Protein AF-A0A7J4IPW4-F1 (afdb_monomer_lite)

Structure (mmCIF, N/CA/C/O backbone):
data_AF-A0A7J4IPW4-F1
#
_entry.id   AF-A0A7J4IPW4-F1
#
loop_
_atom_site.group_PDB
_atom_site.id
_atom_site.type_symbol
_atom_site.label_atom_id
_atom_site.label_alt_id
_atom_site.label_comp_id
_atom_site.label_asym_id
_atom_site.label_entity_id
_atom_site.label_seq_id
_atom_site.pdbx_PDB_ins_code
_atom_site.Cartn_x
_atom_site.Cartn_y
_atom_site.Cartn_z
_atom_site.occupancy
_atom_site.B_iso_or_equiv
_atom_site.auth_seq_id
_atom_site.auth_comp_id
_atom_site.auth_asym_id
_atom_site.auth_atom_id
_atom_site.pdbx_PDB_model_num
ATOM 1 N N . SER A 1 1 ? 11.429 10.894 24.081 1.00 34.03 1 SER A N 1
ATOM 2 C CA . SER A 1 1 ? 11.396 12.081 24.959 1.00 34.03 1 SER A CA 1
ATOM 3 C C . SER A 1 1 ? 10.123 12.852 24.657 1.00 34.03 1 SER A C 1
ATOM 5 O O . SER A 1 1 ? 10.024 13.472 23.609 1.00 34.03 1 SER A O 1
ATOM 7 N N . GLY A 1 2 ? 9.096 12.711 25.500 1.00 36.44 2 GLY A N 1
ATOM 8 C CA . GLY A 1 2 ? 7.823 13.414 25.319 1.00 36.44 2 GLY A CA 1
ATOM 9 C C . GLY A 1 2 ? 7.944 14.856 25.799 1.00 36.44 2 GLY A C 1
ATOM 10 O O . GLY A 1 2 ? 8.447 15.092 26.894 1.00 36.44 2 GLY A O 1
ATOM 11 N N . VAL A 1 3 ? 7.512 15.811 24.978 1.00 39.44 3 VAL A N 1
ATOM 12 C CA . VAL A 1 3 ? 7.390 17.212 25.389 1.00 39.44 3 VAL A CA 1
ATOM 13 C C . VAL A 1 3 ? 6.285 17.286 26.443 1.00 39.44 3 VAL A C 1
ATOM 15 O O . VAL A 1 3 ? 5.141 16.918 26.175 1.00 39.44 3 VAL A O 1
ATOM 18 N N . ALA A 1 4 ? 6.630 17.721 27.654 1.00 44.47 4 ALA A N 1
ATOM 19 C CA . ALA A 1 4 ? 5.653 18.046 28.683 1.00 44.47 4 ALA A CA 1
ATOM 20 C C . ALA A 1 4 ? 4.942 19.341 28.269 1.00 44.47 4 ALA A C 1
ATOM 22 O O . ALA A 1 4 ? 5.467 20.435 28.453 1.00 44.47 4 ALA A O 1
ATOM 23 N N . ALA A 1 5 ? 3.778 19.208 27.635 1.00 48.31 5 ALA A N 1
ATOM 24 C CA . ALA A 1 5 ? 2.903 20.337 27.352 1.00 48.31 5 ALA A CA 1
ATOM 25 C C . ALA A 1 5 ? 2.065 20.624 28.605 1.00 48.31 5 ALA A C 1
ATOM 27 O O . ALA A 1 5 ? 1.013 20.023 28.810 1.00 48.31 5 ALA A O 1
ATOM 28 N N . ASP A 1 6 ? 2.576 21.502 29.465 1.00 48.97 6 ASP A N 1
ATOM 29 C CA . ASP A 1 6 ? 1.899 21.969 30.676 1.00 48.97 6 ASP A CA 1
ATOM 30 C C . ASP A 1 6 ? 1.052 23.207 30.336 1.00 48.97 6 ASP A C 1
ATOM 32 O O . ASP A 1 6 ? 1.440 24.354 30.545 1.00 48.97 6 ASP A O 1
ATOM 36 N N . HIS A 1 7 ? -0.090 22.972 29.691 1.00 54.06 7 HIS A N 1
ATOM 37 C CA . HIS A 1 7 ? -1.106 23.992 29.442 1.00 54.06 7 HIS A CA 1
ATOM 38 C C . HIS A 1 7 ? -2.476 23.406 29.797 1.00 54.06 7 HIS A C 1
ATOM 40 O O . HIS A 1 7 ? -2.857 22.340 29.315 1.00 54.06 7 HIS A O 1
ATOM 46 N N . THR A 1 8 ? -3.248 24.138 30.599 1.00 56.38 8 THR A N 1
ATOM 47 C CA . THR A 1 8 ? -4.551 23.771 31.194 1.00 56.38 8 THR A CA 1
ATOM 48 C C . THR A 1 8 ? -5.691 23.484 30.202 1.00 56.38 8 THR A C 1
ATOM 50 O O . THR A 1 8 ? -6.826 23.281 30.620 1.00 56.38 8 THR A O 1
ATOM 53 N N . GLN A 1 9 ? -5.412 23.450 28.896 1.00 65.88 9 GLN A N 1
ATOM 54 C CA . GLN A 1 9 ? -6.376 23.160 27.829 1.00 65.88 9 GLN A CA 1
ATOM 55 C C . GLN A 1 9 ? -5.927 22.031 26.881 1.00 65.88 9 GLN A C 1
ATOM 57 O O . GLN A 1 9 ? -6.532 21.841 25.829 1.00 65.88 9 GLN A O 1
ATOM 62 N N . PHE A 1 10 ? -4.884 21.267 27.228 1.00 70.19 10 PHE A N 1
ATOM 63 C CA . PHE A 1 10 ? -4.476 20.099 26.444 1.00 70.19 10 PHE A CA 1
ATOM 64 C C . PHE A 1 10 ? -5.067 18.813 27.017 1.00 70.19 10 PHE A C 1
ATOM 66 O O . PHE A 1 10 ? -4.807 18.443 28.160 1.00 70.19 10 PHE A O 1
ATOM 73 N N . TYR A 1 11 ? -5.810 18.093 26.180 1.00 77.12 11 TYR A N 1
ATOM 74 C CA . TYR A 1 11 ? -6.270 16.741 26.469 1.00 77.12 11 TYR A CA 1
ATOM 75 C C . TYR A 1 11 ? -5.492 15.751 25.614 1.00 77.12 11 TYR A C 1
ATOM 77 O O . TYR A 1 11 ? -5.381 15.918 24.398 1.00 77.12 11 TYR A O 1
ATOM 85 N N . ARG A 1 12 ? -4.965 14.695 26.237 1.00 83.06 12 ARG A N 1
ATOM 86 C CA . ARG A 1 12 ? -4.370 13.592 25.484 1.00 83.06 12 ARG A CA 1
ATOM 87 C C . ARG A 1 12 ? -5.472 12.675 24.973 1.00 83.06 12 ARG A C 1
ATOM 89 O O . ARG A 1 12 ? -6.348 12.277 25.741 1.00 83.06 12 ARG A O 1
ATOM 96 N N . ALA A 1 13 ? -5.397 12.295 23.700 1.00 83.06 13 ALA A N 1
ATOM 97 C CA . ALA A 1 13 ? -6.389 11.409 23.096 1.00 83.06 13 ALA A CA 1
ATOM 98 C C . ALA A 1 13 ? -6.462 10.056 23.821 1.00 83.06 13 ALA A C 1
ATOM 100 O O . ALA A 1 13 ? -7.553 9.571 24.091 1.00 83.06 13 ALA A O 1
ATOM 101 N N . GLU A 1 14 ? -5.317 9.515 24.244 1.00 83.81 14 GLU A N 1
ATOM 102 C CA . GLU A 1 14 ? -5.211 8.276 25.030 1.00 83.81 14 GLU A CA 1
ATOM 103 C C . GLU A 1 14 ? -5.951 8.322 26.375 1.00 83.81 14 GLU A C 1
ATOM 105 O O . GLU A 1 14 ? -6.395 7.289 26.866 1.00 83.81 14 GLU A O 1
ATOM 110 N N . SER A 1 15 ? -6.114 9.511 26.963 1.00 84.69 15 SER A N 1
ATOM 111 C CA . SER A 1 15 ? -6.839 9.689 28.224 1.00 84.69 15 SER A CA 1
ATOM 112 C C . SER A 1 15 ? -8.353 9.766 28.027 1.00 84.69 15 SER A C 1
ATOM 114 O O . SER A 1 15 ? -9.100 9.453 28.948 1.00 84.69 15 SER A O 1
ATOM 116 N N . LEU A 1 16 ? -8.806 10.196 26.848 1.00 84.31 16 LEU A N 1
ATOM 117 C CA . LEU A 1 16 ? -10.228 10.350 26.526 1.00 84.31 16 LEU A CA 1
ATOM 118 C C . LEU A 1 16 ? -10.801 9.116 25.821 1.00 84.31 16 LEU A C 1
ATOM 120 O O . LEU A 1 16 ? -11.925 8.713 26.099 1.00 84.31 16 LEU A O 1
ATOM 124 N N . ALA A 1 17 ? -10.019 8.527 24.919 1.00 86.44 17 ALA A N 1
ATOM 125 C CA . ALA A 1 17 ? -10.363 7.370 24.108 1.00 86.44 17 ALA A CA 1
ATOM 126 C C . ALA A 1 17 ? -9.161 6.404 24.076 1.00 86.44 17 ALA A C 1
ATOM 128 O O . ALA A 1 17 ? -8.408 6.369 23.104 1.00 86.44 17 ALA A O 1
ATOM 129 N N . PRO A 1 18 ? -8.887 5.647 25.149 1.00 86.94 18 PRO A N 1
ATOM 130 C CA . PRO A 1 18 ? -7.782 4.690 25.152 1.00 86.94 18 PRO A CA 1
ATOM 131 C C . PRO A 1 18 ? -7.982 3.618 24.073 1.00 86.94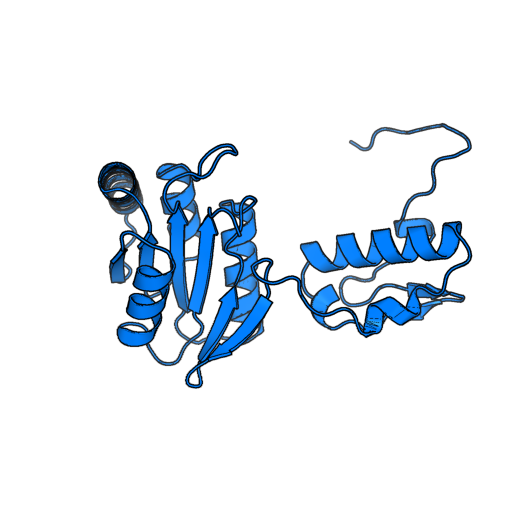 18 PRO A C 1
ATOM 133 O O . PRO A 1 18 ? -9.110 3.193 23.829 1.00 86.94 18 PRO A O 1
ATOM 136 N N . CYS A 1 19 ? -6.895 3.163 23.444 1.00 86.06 19 CYS A N 1
ATOM 137 C CA . CYS A 1 19 ? -6.929 2.040 22.504 1.00 86.06 19 CYS A CA 1
ATOM 138 C C . CYS A 1 19 ? -5.971 0.937 22.965 1.00 86.06 19 CYS A C 1
ATOM 140 O O . CYS A 1 19 ? -4.841 1.223 23.357 1.00 86.06 19 CYS A O 1
ATOM 142 N N . ASP A 1 20 ? -6.403 -0.319 22.884 1.00 80.25 20 ASP A N 1
ATOM 143 C CA . ASP A 1 20 ? -5.651 -1.509 23.328 1.00 80.25 20 ASP A CA 1
ATOM 144 C C . ASP A 1 20 ? -4.909 -2.222 22.185 1.00 80.25 20 ASP A C 1
ATOM 146 O O . ASP A 1 20 ? -4.400 -3.332 22.324 1.00 80.25 20 ASP A O 1
ATOM 150 N N . GLY A 1 21 ? -4.842 -1.567 21.031 1.00 70.69 21 GLY A N 1
ATOM 151 C CA . GLY A 1 21 ? -4.198 -2.089 19.839 1.00 70.69 21 GLY A CA 1
ATOM 152 C C . GLY A 1 21 ? -5.134 -2.811 18.873 1.00 70.69 21 GLY A C 1
ATOM 153 O O . GLY A 1 21 ? -4.734 -3.056 17.741 1.00 70.69 21 GLY A O 1
ATOM 154 N N . VAL A 1 22 ? -6.378 -3.098 19.248 1.00 72.44 22 VAL A N 1
ATOM 155 C CA . VAL A 1 22 ? -7.382 -3.662 18.326 1.00 72.44 22 VAL A CA 1
ATOM 156 C C . VAL A 1 22 ? -8.744 -2.997 18.456 1.00 72.44 22 VAL A C 1
ATOM 158 O O . VAL A 1 22 ? -9.557 -3.109 17.547 1.00 72.44 22 VAL A O 1
ATOM 161 N N . SER A 1 23 ? -8.988 -2.242 19.520 1.00 80.12 23 SER A N 1
ATOM 162 C CA . SER A 1 23 ? -10.185 -1.429 19.695 1.00 80.12 23 SER A CA 1
ATOM 163 C C . SER A 1 23 ? -9.836 -0.104 20.370 1.00 80.12 23 SER A C 1
ATOM 165 O O . SER A 1 23 ? -8.778 0.040 20.986 1.00 80.12 23 SER A O 1
ATOM 167 N N . CYS A 1 24 ? -10.719 0.880 20.225 1.00 84.44 24 CYS A N 1
ATOM 168 C CA . CYS A 1 24 ? -10.655 2.150 20.939 1.00 84.44 24 CYS A CA 1
ATOM 169 C C . CYS A 1 24 ? -11.904 2.296 21.805 1.00 84.44 24 CYS A C 1
ATOM 171 O O . CYS A 1 24 ? -13.003 1.963 21.370 1.00 84.44 24 CYS A O 1
ATOM 173 N N . ALA A 1 25 ? -11.758 2.800 23.025 1.00 84.62 25 ALA A N 1
ATOM 174 C CA . ALA A 1 25 ? -12.878 3.017 23.925 1.00 84.62 25 ALA A CA 1
ATOM 175 C C . ALA A 1 25 ? -13.617 4.323 23.592 1.00 84.62 25 ALA A C 1
ATOM 177 O O . ALA A 1 25 ? -13.017 5.374 23.374 1.00 84.62 25 ALA A O 1
ATOM 178 N N . GLY A 1 26 ? -14.940 4.235 23.576 1.00 80.25 26 GLY A N 1
ATOM 179 C CA . GLY A 1 26 ? -15.900 5.326 23.510 1.00 80.25 26 GLY A CA 1
ATOM 180 C C . GLY A 1 26 ? -16.476 5.678 24.894 1.00 80.25 26 GLY A C 1
ATOM 181 O O . GLY A 1 26 ? -15.857 5.401 25.927 1.00 80.25 26 GLY A O 1
ATOM 182 N N . PRO A 1 27 ? -17.675 6.287 24.963 1.00 77.06 27 PRO A N 1
ATOM 183 C CA . PRO A 1 27 ? -18.231 6.825 26.195 1.00 77.06 27 PRO A CA 1
ATOM 184 C C . PRO A 1 27 ? -18.491 5.698 27.195 1.00 77.06 27 PRO A C 1
ATOM 186 O O . PRO A 1 27 ? -18.979 4.627 26.823 1.00 77.06 27 PRO A O 1
ATOM 189 N N . ALA A 1 28 ? -18.166 5.945 28.465 1.00 79.44 28 ALA A N 1
ATOM 190 C CA . ALA A 1 28 ? -18.271 4.961 29.545 1.00 79.44 28 ALA A CA 1
ATOM 191 C C . ALA A 1 28 ? -17.516 3.638 29.274 1.00 79.44 28 ALA A C 1
ATOM 193 O O . ALA A 1 28 ? -17.899 2.591 29.789 1.00 79.44 28 ALA A O 1
ATOM 194 N N . GLY A 1 29 ? -16.455 3.671 28.457 1.00 78.19 29 GLY A N 1
ATOM 195 C CA . GLY A 1 29 ? -15.622 2.501 28.165 1.00 78.19 29 GLY A CA 1
ATOM 196 C C . GLY A 1 29 ? -16.207 1.539 27.127 1.00 78.19 29 GLY A C 1
ATOM 197 O O . GLY A 1 29 ? -15.653 0.462 26.924 1.00 78.19 29 GLY A O 1
ATOM 198 N N . ARG A 1 30 ? -17.313 1.895 26.458 1.00 84.56 30 ARG A N 1
ATOM 199 C CA . ARG A 1 30 ? -17.886 1.062 25.388 1.00 84.56 30 ARG A CA 1
ATOM 200 C C . ARG A 1 30 ? -16.938 0.995 24.187 1.00 84.56 30 ARG A C 1
ATOM 202 O O . ARG A 1 30 ? -16.509 2.056 23.748 1.00 84.56 30 ARG A O 1
ATOM 209 N N . PRO A 1 31 ? -16.644 -0.180 23.611 1.00 86.44 31 PRO A N 1
ATOM 210 C CA . PRO A 1 31 ? -15.721 -0.274 22.485 1.00 86.44 31 PRO A CA 1
ATOM 211 C C . PRO A 1 31 ? -16.298 0.363 21.213 1.00 86.44 31 PRO A C 1
ATOM 213 O O . PRO A 1 31 ? -17.502 0.311 20.950 1.00 86.44 31 PRO A O 1
ATOM 216 N N . ILE A 1 32 ? -15.415 0.971 20.425 1.00 87.94 32 ILE A N 1
ATOM 217 C CA . ILE A 1 32 ? -15.665 1.403 19.052 1.00 87.94 32 ILE A CA 1
ATOM 218 C C . ILE A 1 32 ? -15.218 0.251 18.152 1.00 87.94 32 ILE A C 1
ATOM 220 O O . ILE A 1 32 ? -14.041 0.132 17.808 1.00 87.94 32 ILE A O 1
ATOM 224 N N . ASP A 1 33 ? -16.172 -0.598 17.779 1.00 83.62 33 ASP A N 1
ATOM 225 C CA . ASP A 1 33 ? -15.936 -1.781 16.948 1.00 83.62 33 ASP A CA 1
ATOM 226 C C . ASP A 1 33 ? -15.768 -1.391 15.471 1.00 83.62 33 ASP A C 1
ATOM 228 O O . ASP A 1 33 ? -16.640 -1.630 14.637 1.00 83.62 33 ASP A O 1
ATOM 232 N N . ASN A 1 34 ? -14.648 -0.743 15.141 1.00 82.69 34 ASN A N 1
ATOM 233 C CA . ASN A 1 34 ? -14.269 -0.459 13.761 1.00 82.69 34 ASN A CA 1
ATOM 234 C C . ASN A 1 34 ? -13.140 -1.411 13.327 1.00 82.69 34 ASN A C 1
ATOM 236 O O . ASN A 1 34 ? -12.037 -1.285 13.844 1.00 82.69 34 ASN A O 1
ATOM 240 N N . PRO A 1 35 ? -13.343 -2.296 12.336 1.00 78.00 35 PRO A N 1
ATOM 241 C CA . PRO A 1 35 ? -12.310 -3.223 11.862 1.00 78.00 35 PRO A CA 1
ATOM 242 C C . PRO A 1 35 ? -10.991 -2.567 11.416 1.00 78.00 35 PRO A C 1
ATOM 244 O O . PRO A 1 35 ? -9.952 -3.225 11.395 1.00 78.00 35 PRO A O 1
ATOM 247 N N . LEU A 1 36 ? -11.006 -1.279 11.061 1.00 82.44 36 LEU A N 1
ATOM 248 C CA . LEU A 1 36 ? -9.825 -0.519 10.652 1.00 82.44 36 LEU A CA 1
ATOM 249 C C . LEU A 1 36 ? -8.862 -0.237 11.810 1.00 82.44 36 LEU A C 1
ATOM 251 O O . LEU A 1 36 ? -7.705 0.076 11.556 1.00 82.44 36 LEU A O 1
ATOM 255 N N . THR A 1 37 ? -9.269 -0.379 13.074 1.00 83.62 37 THR A N 1
ATOM 256 C CA . THR A 1 37 ? -8.374 -0.210 14.237 1.00 83.62 37 THR A CA 1
ATOM 257 C C . THR A 1 37 ? -7.224 -1.220 14.261 1.00 83.62 37 THR A C 1
ATOM 259 O O . THR A 1 37 ? -6.219 -0.989 14.938 1.00 83.62 37 THR A O 1
ATOM 262 N N . VAL A 1 38 ? -7.310 -2.314 13.496 1.00 79.56 38 VAL A N 1
ATOM 263 C CA . VAL A 1 38 ? -6.177 -3.227 13.278 1.00 79.56 38 VAL A CA 1
ATOM 264 C C . VAL A 1 38 ? -4.997 -2.520 12.597 1.00 79.56 38 VAL A C 1
ATOM 266 O O . VAL A 1 38 ? -3.845 -2.861 12.855 1.00 79.56 38 VAL A O 1
ATOM 269 N N . LEU A 1 39 ? -5.269 -1.488 11.792 1.00 81.31 39 LEU A N 1
ATOM 270 C CA . LEU A 1 39 ? -4.276 -0.680 11.092 1.00 81.31 39 LEU A CA 1
ATOM 271 C C . LEU A 1 39 ? -3.814 0.484 11.983 1.00 81.31 39 LEU A C 1
ATOM 273 O O . LEU A 1 39 ? -4.649 1.309 12.357 1.00 81.31 39 LEU A O 1
ATOM 277 N N . PRO A 1 40 ? -2.509 0.626 12.289 1.00 80.81 40 PRO A N 1
ATOM 278 C CA . PRO A 1 40 ? -2.013 1.698 13.158 1.00 80.81 40 PRO A CA 1
ATOM 279 C C . PRO A 1 40 ? -2.435 3.108 12.719 1.00 80.81 40 PRO A C 1
ATOM 281 O O . PRO A 1 40 ? -2.875 3.906 13.548 1.00 80.81 40 PRO A O 1
ATOM 284 N N . ALA A 1 41 ? -2.381 3.399 11.414 1.00 79.50 41 ALA A N 1
ATOM 285 C CA . ALA A 1 41 ? -2.780 4.695 10.866 1.00 79.50 41 ALA A CA 1
ATOM 286 C C . ALA A 1 41 ? -4.261 5.023 11.140 1.00 79.50 41 ALA A C 1
ATOM 288 O O . ALA A 1 41 ? -4.581 6.115 11.616 1.00 79.50 41 ALA A O 1
ATOM 289 N N . TYR A 1 42 ? -5.165 4.065 10.912 1.00 85.75 42 TYR A N 1
ATOM 290 C CA . TYR A 1 42 ? -6.588 4.244 11.213 1.00 85.75 42 TYR A CA 1
ATOM 291 C C . TYR A 1 42 ? -6.872 4.229 12.705 1.00 85.75 42 TYR A C 1
ATOM 293 O O . TYR A 1 42 ? -7.723 4.987 13.150 1.00 85.75 42 TYR A O 1
ATOM 301 N N . ARG A 1 43 ? -6.151 3.431 13.495 1.00 88.06 43 ARG A N 1
ATOM 302 C CA . ARG A 1 43 ? -6.291 3.421 14.954 1.00 88.06 43 ARG A CA 1
ATOM 303 C C . ARG A 1 43 ? -6.035 4.800 15.543 1.00 88.06 43 ARG A C 1
ATOM 305 O O . ARG A 1 43 ? -6.870 5.292 16.290 1.00 88.06 43 ARG A O 1
ATOM 312 N N . ASN A 1 44 ? -4.934 5.443 15.157 1.00 86.25 44 ASN A N 1
ATOM 313 C CA . ASN A 1 44 ? -4.608 6.790 15.623 1.00 86.25 44 ASN A CA 1
ATOM 314 C C . ASN A 1 44 ? -5.666 7.808 15.168 1.00 86.25 44 ASN A C 1
ATOM 316 O O . ASN A 1 44 ? -6.104 8.639 15.961 1.00 86.25 44 ASN A O 1
ATOM 320 N N . ALA A 1 45 ? -6.123 7.720 13.915 1.00 87.75 45 ALA A N 1
ATOM 321 C CA . ALA A 1 45 ? -7.168 8.602 13.397 1.00 87.75 45 ALA A CA 1
ATOM 322 C C . ALA A 1 45 ? -8.511 8.417 14.129 1.00 87.75 45 ALA A C 1
ATOM 324 O O . ALA A 1 45 ? -9.136 9.400 14.523 1.00 87.75 45 ALA A O 1
ATOM 325 N N . ILE A 1 46 ? -8.932 7.170 14.360 1.00 89.25 46 ILE A N 1
ATOM 326 C CA . ILE A 1 46 ? -10.153 6.819 15.095 1.00 89.25 46 ILE A CA 1
ATOM 327 C C . ILE A 1 46 ? -10.040 7.269 16.552 1.00 89.25 46 ILE A C 1
ATOM 329 O O . ILE A 1 46 ? -10.992 7.839 17.074 1.00 89.25 46 ILE A O 1
ATOM 333 N N . GLN A 1 47 ? -8.880 7.091 17.189 1.00 91.56 47 GLN A N 1
ATOM 334 C CA . GLN A 1 47 ? -8.624 7.562 18.549 1.00 91.56 47 GLN A CA 1
ATOM 335 C C . GLN A 1 47 ? -8.792 9.079 18.666 1.00 91.56 47 GLN A C 1
ATOM 337 O O . GLN A 1 47 ? -9.496 9.571 19.549 1.00 91.56 47 GLN A O 1
ATOM 342 N N . LEU A 1 48 ? -8.160 9.824 17.757 1.00 90.12 48 LEU A N 1
ATOM 343 C CA . LEU A 1 48 ? -8.232 11.282 17.728 1.00 90.12 48 LEU A CA 1
ATOM 344 C C . LEU A 1 48 ? -9.654 11.765 17.444 1.00 90.12 48 LEU A C 1
ATOM 346 O O . LEU A 1 48 ? -10.141 12.663 18.127 1.00 90.12 48 LEU A O 1
ATOM 350 N N . ALA A 1 49 ? -10.342 11.148 16.481 1.00 91.06 49 ALA A N 1
ATOM 351 C CA . ALA A 1 49 ? -11.726 11.476 16.162 1.00 91.06 49 ALA A CA 1
ATOM 352 C C . ALA A 1 49 ? -12.673 11.165 17.331 1.00 91.06 49 ALA A C 1
ATOM 354 O O . ALA A 1 49 ? -13.567 11.959 17.618 1.00 91.06 49 ALA A O 1
ATOM 355 N N . ALA A 1 50 ? -12.459 10.051 18.036 1.00 91.38 50 ALA A N 1
ATOM 356 C CA . ALA A 1 50 ? -13.239 9.678 19.209 1.00 91.38 50 ALA A CA 1
ATOM 357 C C . ALA A 1 50 ? -13.031 10.675 20.356 1.00 91.38 50 ALA A C 1
ATOM 359 O O . ALA A 1 50 ? -14.004 11.177 20.919 1.00 91.38 50 ALA A O 1
ATOM 360 N N . ALA A 1 51 ? -11.776 11.024 20.653 1.00 90.44 51 ALA A N 1
ATOM 361 C CA . ALA A 1 51 ? -11.437 12.033 21.651 1.00 90.44 51 ALA A CA 1
ATOM 362 C C . ALA A 1 51 ? -12.039 13.407 21.305 1.00 90.44 51 ALA A C 1
ATOM 364 O O . ALA A 1 51 ? -12.627 14.058 22.167 1.00 90.44 51 ALA A O 1
ATOM 365 N N . ALA A 1 52 ? -11.958 13.827 20.039 1.00 90.12 52 ALA A N 1
ATOM 366 C CA . ALA A 1 52 ? -12.557 15.074 19.572 1.00 90.12 52 ALA A CA 1
ATOM 367 C C . ALA A 1 52 ? -14.088 15.062 19.699 1.00 90.12 52 ALA A C 1
ATOM 369 O O . ALA A 1 52 ? -14.660 16.032 20.191 1.00 90.12 52 ALA A O 1
ATOM 370 N N . ALA A 1 53 ? -14.751 13.964 19.314 1.00 90.38 53 ALA A N 1
ATOM 371 C CA . ALA A 1 53 ? -16.195 13.804 19.470 1.00 90.38 53 ALA A CA 1
ATOM 372 C C . ALA A 1 53 ? -16.614 13.922 20.942 1.00 90.38 53 ALA A C 1
ATOM 374 O O . ALA A 1 53 ? -17.543 14.666 21.241 1.00 90.38 53 ALA A O 1
ATOM 375 N N . LEU A 1 54 ? -15.890 13.275 21.861 1.00 89.06 54 LEU A N 1
ATOM 376 C CA . LEU A 1 54 ? -16.139 13.388 23.302 1.00 89.06 54 LEU A CA 1
ATOM 377 C C . LEU A 1 54 ? -15.988 14.833 23.806 1.00 89.06 54 LEU A C 1
ATOM 379 O O . LEU A 1 54 ? -16.830 15.297 24.572 1.00 89.06 54 LEU A O 1
ATOM 383 N N . LEU A 1 55 ? -14.966 15.566 23.347 1.00 88.81 55 LEU A N 1
ATOM 384 C CA . LEU A 1 55 ? -14.732 16.965 23.737 1.00 88.81 55 LEU A CA 1
ATOM 385 C C . LEU A 1 55 ? -15.842 17.918 23.279 1.00 88.81 55 LEU A C 1
ATOM 387 O O . LEU A 1 55 ? -16.156 18.869 23.991 1.00 88.81 55 LEU A O 1
ATOM 391 N N . VAL A 1 56 ? -16.441 17.675 22.111 1.00 89.75 56 VAL A N 1
ATOM 392 C CA . VAL A 1 56 ? -17.519 18.521 21.563 1.00 89.75 56 VAL A CA 1
ATOM 393 C C . VAL A 1 56 ? -18.927 18.021 21.915 1.00 89.75 56 VAL A C 1
ATOM 395 O O . VAL A 1 56 ? -19.908 18.558 21.406 1.00 89.75 56 VAL A O 1
ATOM 398 N N . GLY A 1 57 ? -19.047 16.993 22.766 1.00 89.00 57 GLY A N 1
ATOM 399 C CA . GLY A 1 57 ? -20.333 16.411 23.174 1.00 89.00 57 GLY A CA 1
ATOM 400 C C . GLY A 1 57 ? -21.024 15.558 22.100 1.00 89.00 57 GLY A C 1
ATOM 401 O O . GLY A 1 57 ? -22.235 15.355 22.156 1.00 89.00 57 GLY A O 1
ATOM 402 N N . GLY A 1 58 ? -20.277 15.080 21.104 1.00 89.44 58 GLY A N 1
ATOM 403 C CA . GLY A 1 58 ? -20.748 14.155 20.076 1.00 89.44 58 GLY A CA 1
ATOM 404 C C . GLY A 1 58 ? -20.675 12.680 20.492 1.00 89.44 58 GLY A C 1
ATOM 405 O O . GLY A 1 58 ? -20.088 12.324 21.512 1.00 89.44 58 GLY A O 1
ATOM 406 N N . ASP A 1 59 ? -21.249 11.805 19.660 1.00 89.19 59 ASP A N 1
ATOM 407 C CA . ASP A 1 59 ? -21.200 10.349 19.845 1.00 89.19 59 ASP A CA 1
ATOM 408 C C . ASP A 1 59 ? -20.067 9.713 19.009 1.00 89.19 59 ASP A C 1
ATOM 410 O O . ASP A 1 59 ? -20.195 9.620 17.779 1.00 89.19 59 ASP A O 1
ATOM 414 N N . PRO A 1 60 ? -18.967 9.246 19.632 1.00 89.69 60 PRO A N 1
ATOM 415 C CA . PRO A 1 60 ? -17.865 8.602 18.923 1.00 89.69 60 PRO A CA 1
ATOM 416 C C . PRO A 1 60 ? -18.216 7.189 18.425 1.00 89.69 60 PRO A C 1
ATOM 418 O O . PRO A 1 60 ? -17.506 6.672 17.566 1.00 89.69 60 PRO A O 1
ATOM 421 N N . LEU A 1 61 ? -19.311 6.558 18.881 1.00 90.25 61 LEU A N 1
ATOM 422 C CA . LEU A 1 61 ? -19.711 5.221 18.409 1.00 90.25 61 LEU A CA 1
ATOM 423 C C . LEU A 1 61 ? -20.090 5.215 16.924 1.00 90.25 61 LEU A C 1
ATOM 425 O O . LEU A 1 61 ? -20.023 4.178 16.267 1.00 90.25 61 LEU A O 1
ATOM 429 N N . ARG A 1 62 ? -20.403 6.383 16.353 1.00 88.62 62 ARG A N 1
ATOM 430 C CA . ARG A 1 62 ? -20.616 6.555 14.909 1.00 88.62 62 ARG A CA 1
ATOM 431 C C . ARG A 1 62 ? -19.390 6.155 14.081 1.00 88.62 62 ARG A C 1
ATOM 433 O O . ARG A 1 62 ? -19.548 5.728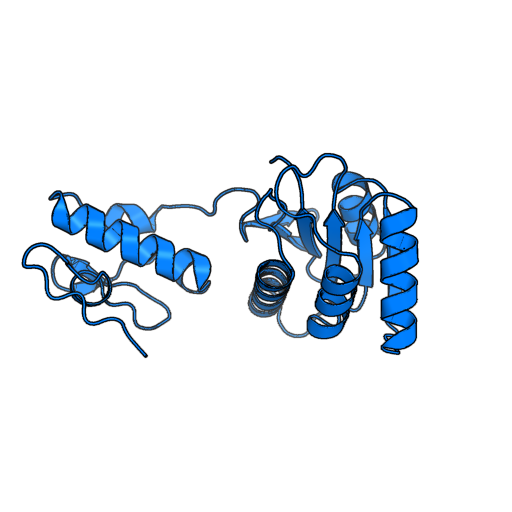 12.936 1.00 88.62 62 ARG A O 1
ATOM 440 N N . LEU A 1 63 ? -18.190 6.225 14.665 1.00 88.44 63 LEU A N 1
ATOM 441 C CA . LEU A 1 63 ? -16.945 5.796 14.028 1.00 88.44 63 LEU A CA 1
ATOM 442 C C . LEU A 1 63 ? -16.908 4.288 13.752 1.00 88.44 63 LEU A C 1
ATOM 444 O O . LEU A 1 63 ? -16.148 3.883 12.882 1.00 88.44 63 LEU A O 1
ATOM 448 N N . ALA A 1 64 ? -17.751 3.466 14.389 1.00 85.81 64 ALA A N 1
ATOM 449 C CA . ALA A 1 64 ? -17.866 2.036 14.073 1.00 85.81 64 ALA A CA 1
ATOM 450 C C . ALA A 1 64 ? -18.264 1.780 12.605 1.00 85.81 64 ALA A C 1
ATOM 452 O O . ALA A 1 64 ? -17.918 0.755 12.029 1.00 85.81 64 ALA A O 1
ATOM 453 N N . THR A 1 65 ? -18.962 2.735 11.979 1.00 83.19 65 THR A N 1
ATOM 454 C CA . THR A 1 65 ? -19.421 2.643 10.580 1.00 83.19 65 THR A CA 1
ATOM 455 C C . THR A 1 65 ? -18.510 3.349 9.575 1.00 83.19 65 THR A C 1
ATOM 457 O O . THR A 1 65 ? -18.789 3.336 8.377 1.00 83.19 65 THR A O 1
ATOM 460 N N . MET A 1 66 ? -17.425 3.980 10.035 1.00 83.75 66 MET A N 1
ATOM 461 C CA . MET A 1 66 ? -16.478 4.648 9.148 1.00 83.75 66 MET A CA 1
ATOM 462 C C . MET A 1 66 ? -15.755 3.612 8.279 1.00 83.75 66 MET A C 1
ATOM 464 O O . MET A 1 66 ? -15.045 2.749 8.794 1.00 83.75 66 MET A O 1
ATOM 468 N N . GLY A 1 67 ? -15.914 3.733 6.961 1.00 79.62 67 GLY A N 1
ATOM 469 C CA . GLY A 1 67 ? -15.155 2.956 5.985 1.00 79.62 67 GLY A CA 1
ATOM 470 C C . GLY A 1 67 ? -13.749 3.520 5.742 1.00 79.62 67 GLY A C 1
ATOM 471 O O . GLY A 1 67 ? -13.465 4.664 6.114 1.00 79.62 67 GLY A O 1
ATOM 472 N N . PRO A 1 68 ? -12.862 2.739 5.102 1.00 81.31 68 PRO A N 1
ATOM 473 C CA . PRO A 1 68 ? -11.549 3.226 4.719 1.00 81.31 68 PRO A CA 1
ATOM 474 C C . PRO A 1 68 ? -11.685 4.332 3.671 1.00 81.31 68 PRO A C 1
ATOM 476 O O . PRO A 1 68 ? -12.541 4.285 2.785 1.00 81.31 68 PRO A O 1
ATOM 479 N N . VAL A 1 69 ? -10.811 5.324 3.761 1.00 79.88 69 VAL A N 1
ATOM 480 C CA . VAL A 1 69 ? -10.658 6.357 2.743 1.00 79.88 69 VAL A CA 1
ATOM 481 C C . VAL A 1 69 ? -10.020 5.713 1.505 1.00 79.88 69 VAL A C 1
ATOM 483 O O . VAL A 1 69 ? -8.982 5.058 1.640 1.00 79.88 69 VAL A O 1
ATOM 486 N N . PRO A 1 70 ? -10.606 5.872 0.302 1.00 73.06 70 PRO A N 1
ATOM 487 C CA . PRO A 1 70 ? -9.999 5.389 -0.934 1.00 73.06 70 PRO A CA 1
ATOM 488 C C . PRO A 1 70 ? -8.543 5.846 -1.066 1.00 73.06 70 PRO A C 1
ATOM 490 O O . PRO A 1 70 ? -8.222 6.995 -0.769 1.00 73.06 70 PRO A O 1
ATOM 493 N N . GLY A 1 71 ? -7.662 4.932 -1.471 1.00 70.00 71 GLY A N 1
ATOM 494 C CA . GLY A 1 71 ? -6.231 5.205 -1.592 1.00 70.00 71 GLY A CA 1
ATOM 495 C C . GLY A 1 71 ? -5.479 5.323 -0.264 1.00 70.00 71 GLY A C 1
ATOM 496 O O . GLY A 1 71 ? -4.310 5.678 -0.301 1.00 70.00 71 GLY A O 1
ATOM 497 N N . ARG A 1 72 ? -6.093 5.046 0.898 1.00 81.31 72 ARG A N 1
ATOM 498 C CA . ARG A 1 72 ? -5.417 4.991 2.210 1.00 81.31 72 ARG A CA 1
ATOM 499 C C . ARG A 1 72 ? -5.670 3.643 2.874 1.00 81.31 72 ARG A C 1
ATOM 501 O O . ARG A 1 72 ? -6.637 3.493 3.621 1.00 81.31 72 ARG A O 1
ATOM 508 N N . LEU A 1 73 ? -4.825 2.655 2.590 1.00 81.19 73 LEU A N 1
ATOM 509 C CA . LEU A 1 73 ? -4.957 1.267 3.065 1.00 81.19 73 LEU A CA 1
ATOM 510 C C . LEU A 1 73 ? -6.359 0.655 2.834 1.00 81.19 73 LEU A C 1
ATOM 512 O O . LEU A 1 73 ? -6.837 -0.159 3.626 1.00 81.19 73 LEU A O 1
ATOM 516 N N . ALA A 1 74 ? -7.042 1.045 1.756 1.00 84.25 74 ALA A N 1
ATOM 517 C CA . ALA A 1 74 ? -8.380 0.550 1.453 1.00 84.25 74 ALA A CA 1
ATOM 518 C C . ALA A 1 74 ? -8.298 -0.851 0.835 1.00 84.25 74 ALA A C 1
ATOM 520 O O . ALA A 1 74 ? -7.832 -1.013 -0.293 1.00 84.25 74 ALA A O 1
ATOM 521 N N . ALA A 1 75 ? -8.764 -1.869 1.561 1.00 86.69 75 ALA A N 1
ATOM 522 C CA . ALA A 1 75 ? -8.829 -3.235 1.054 1.00 86.69 75 ALA A CA 1
ATOM 523 C C . ALA A 1 75 ? -10.143 -3.502 0.307 1.00 86.69 75 ALA A C 1
ATOM 525 O O . ALA A 1 75 ? -11.229 -3.196 0.801 1.00 86.69 75 ALA A O 1
ATOM 526 N N . ARG A 1 76 ? -10.054 -4.121 -0.870 1.00 88.56 76 ARG A N 1
ATOM 527 C CA . ARG A 1 76 ? -11.206 -4.572 -1.664 1.00 88.56 76 ARG A CA 1
ATOM 528 C C . ARG A 1 76 ? -10.941 -5.929 -2.303 1.00 88.56 76 ARG A C 1
ATOM 530 O O . ARG A 1 76 ? -9.791 -6.343 -2.446 1.00 88.56 76 ARG A O 1
ATOM 537 N N . LEU A 1 77 ? -12.009 -6.608 -2.711 1.00 89.00 77 LEU A N 1
ATOM 538 C CA . LEU A 1 77 ? -11.917 -7.787 -3.564 1.00 89.00 77 LEU A CA 1
ATOM 539 C C . LEU A 1 77 ? -12.096 -7.367 -5.023 1.00 89.00 77 LEU A C 1
ATOM 541 O O . LEU A 1 77 ? -13.064 -6.694 -5.367 1.00 89.00 77 LEU A O 1
ATOM 545 N N . GLU A 1 78 ? -11.176 -7.785 -5.879 1.00 88.69 78 GLU A N 1
ATOM 546 C CA . GLU A 1 78 ? -11.163 -7.444 -7.294 1.00 88.69 78 GLU A CA 1
ATOM 547 C C . GLU A 1 78 ? -10.712 -8.656 -8.102 1.00 88.69 78 GLU A C 1
ATOM 549 O O . GLU A 1 78 ? -9.641 -9.201 -7.850 1.00 88.69 78 GLU A O 1
ATOM 554 N N . ALA A 1 79 ? -11.551 -9.122 -9.032 1.00 82.44 79 ALA A N 1
ATOM 555 C CA . ALA A 1 79 ? -11.293 -10.339 -9.810 1.00 82.44 79 ALA A CA 1
ATOM 556 C C . ALA A 1 79 ? -10.884 -11.555 -8.937 1.00 82.44 79 ALA A C 1
ATOM 558 O O . ALA A 1 79 ? -10.029 -12.352 -9.312 1.00 82.44 79 ALA A O 1
ATOM 559 N N . GLY A 1 80 ? -11.469 -11.678 -7.737 1.00 84.44 80 GLY A N 1
ATOM 560 C CA . GLY A 1 80 ? -11.153 -12.746 -6.777 1.00 84.44 80 GLY A CA 1
ATOM 561 C C . GLY A 1 80 ? -9.855 -12.550 -5.980 1.00 84.44 80 GLY A C 1
ATOM 562 O O . GLY A 1 80 ? -9.501 -13.412 -5.176 1.00 84.44 80 GLY A O 1
ATOM 563 N N . ARG A 1 81 ? -9.158 -11.420 -6.150 1.00 89.25 81 ARG A N 1
ATOM 564 C CA . ARG A 1 81 ? -7.913 -11.079 -5.447 1.00 89.25 81 ARG A CA 1
ATOM 565 C C . ARG A 1 81 ? -8.132 -9.946 -4.453 1.00 89.25 81 ARG A C 1
ATOM 567 O O . ARG A 1 81 ? -8.904 -9.022 -4.696 1.00 89.25 81 ARG A O 1
ATOM 574 N N . THR A 1 82 ? -7.442 -10.017 -3.321 1.00 93.25 82 THR A N 1
ATOM 575 C CA . THR A 1 82 ? -7.417 -8.926 -2.342 1.00 93.25 82 THR A CA 1
ATOM 576 C C . THR A 1 82 ? -6.511 -7.820 -2.869 1.00 93.25 82 THR A C 1
ATOM 578 O O . THR A 1 82 ? -5.337 -8.070 -3.129 1.00 93.25 82 THR A O 1
ATOM 581 N N . VAL A 1 83 ? -7.039 -6.610 -3.011 1.00 95.06 83 VAL A N 1
ATOM 582 C CA . VAL A 1 83 ? -6.275 -5.420 -3.392 1.00 95.06 83 VAL A CA 1
ATOM 583 C C . VAL A 1 83 ? -6.266 -4.458 -2.216 1.00 95.06 83 VAL A C 1
ATOM 585 O O . VAL A 1 83 ? -7.336 -4.058 -1.762 1.00 95.06 83 VAL A O 1
ATOM 588 N N . VAL A 1 84 ? -5.080 -4.097 -1.728 1.00 94.06 84 VAL A N 1
ATOM 589 C CA . VAL A 1 84 ? -4.883 -3.049 -0.718 1.00 94.06 84 VAL A CA 1
ATOM 590 C C . VAL A 1 84 ? -4.391 -1.796 -1.423 1.00 94.06 84 VAL A C 1
ATOM 592 O O . VAL A 1 84 ? -3.329 -1.802 -2.039 1.00 94.06 84 VAL A O 1
ATOM 595 N N . ASP A 1 85 ? -5.179 -0.732 -1.347 1.00 94.19 85 ASP A N 1
ATOM 596 C CA . ASP A 1 85 ? -4.934 0.519 -2.055 1.00 94.19 85 ASP A CA 1
ATOM 597 C C . ASP A 1 85 ? -4.455 1.612 -1.097 1.00 94.19 85 ASP A C 1
ATOM 599 O O . ASP A 1 85 ? -5.232 2.124 -0.288 1.00 94.19 85 ASP A O 1
ATOM 603 N N . ASP A 1 86 ? -3.169 1.937 -1.194 1.00 93.62 86 ASP A N 1
ATOM 604 C CA . ASP A 1 86 ? -2.490 3.042 -0.515 1.00 93.62 86 ASP A CA 1
ATOM 605 C C . ASP A 1 86 ? -1.907 4.050 -1.525 1.00 93.62 86 ASP A C 1
ATOM 607 O O . ASP A 1 86 ? -0.891 4.699 -1.270 1.00 93.62 86 ASP A O 1
ATOM 611 N N . ALA A 1 87 ? -2.509 4.164 -2.712 1.00 92.19 87 ALA A N 1
ATOM 612 C CA . ALA A 1 87 ? -2.034 5.076 -3.740 1.00 92.19 87 ALA A CA 1
ATOM 613 C C . ALA A 1 87 ? -2.638 6.479 -3.581 1.00 92.19 87 ALA A C 1
ATOM 615 O O . ALA A 1 87 ? -3.777 6.733 -3.979 1.00 92.19 87 ALA A O 1
ATOM 616 N N . ASN A 1 88 ? -1.861 7.403 -3.016 1.00 90.19 88 ASN A N 1
ATOM 617 C CA . ASN A 1 88 ? -2.274 8.780 -2.751 1.00 90.19 88 ASN A CA 1
ATOM 618 C C . ASN A 1 88 ? -1.065 9.738 -2.713 1.00 90.19 88 ASN A C 1
ATOM 620 O O . ASN A 1 88 ? 0.082 9.349 -2.932 1.00 90.19 88 ASN A O 1
ATOM 624 N N . SER A 1 89 ? -1.297 11.020 -2.436 1.00 87.62 89 SER A N 1
ATOM 625 C CA . SER A 1 89 ? -0.231 12.039 -2.418 1.00 87.62 89 SER A CA 1
ATOM 626 C C . SER A 1 89 ? 0.751 11.891 -1.248 1.00 87.62 89 SER A C 1
ATOM 628 O O . SER A 1 89 ? 1.899 12.335 -1.326 1.00 87.62 89 SER A O 1
ATOM 630 N N . GLY A 1 90 ? 0.314 11.241 -0.171 1.00 88.38 90 GLY A N 1
ATOM 631 C CA . GLY A 1 90 ? 1.081 10.942 1.033 1.00 88.38 90 GLY A CA 1
ATOM 632 C C . GLY A 1 90 ? 1.760 9.573 1.031 1.00 88.38 90 GLY A C 1
ATOM 633 O O . GLY A 1 90 ? 2.331 9.210 2.056 1.00 88.38 90 GLY A O 1
ATOM 634 N N . THR A 1 91 ? 1.717 8.814 -0.070 1.00 91.31 91 THR A N 1
ATOM 635 C CA . THR A 1 91 ? 2.418 7.528 -0.153 1.00 91.31 91 THR A CA 1
ATOM 636 C C . THR A 1 91 ? 3.922 7.728 0.050 1.00 91.31 91 THR A C 1
ATOM 638 O O . THR A 1 91 ? 4.539 8.618 -0.549 1.00 91.31 91 THR A O 1
ATOM 641 N N . THR A 1 92 ? 4.502 6.893 0.912 1.00 92.62 92 THR A N 1
ATOM 642 C CA .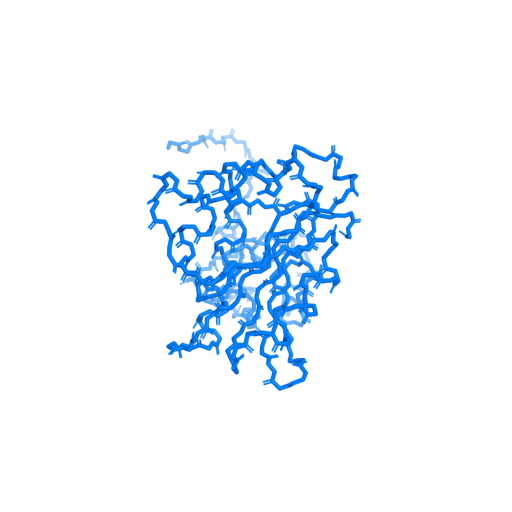 THR A 1 92 ? 5.934 6.853 1.239 1.00 92.62 92 THR A CA 1
ATOM 643 C C . THR A 1 92 ? 6.393 5.403 1.388 1.00 92.62 92 THR A C 1
ATOM 645 O O . THR A 1 92 ? 5.573 4.485 1.427 1.00 92.62 92 THR A O 1
ATOM 648 N N . ARG A 1 93 ? 7.700 5.186 1.577 1.00 94.88 93 ARG A N 1
ATOM 649 C CA . ARG A 1 93 ? 8.243 3.875 1.968 1.00 94.88 93 ARG A CA 1
ATOM 650 C C . ARG A 1 93 ? 7.530 3.285 3.188 1.00 94.88 93 ARG A C 1
ATOM 652 O O . ARG A 1 93 ? 7.221 2.099 3.194 1.00 94.88 93 ARG A O 1
ATOM 659 N N . LEU A 1 94 ? 7.265 4.101 4.212 1.00 92.06 94 LEU A N 1
ATOM 660 C CA . LEU A 1 94 ? 6.616 3.638 5.439 1.00 92.06 94 LEU A CA 1
ATOM 661 C C . LEU A 1 94 ? 5.202 3.121 5.154 1.00 92.06 94 LEU A C 1
ATOM 663 O O . LEU A 1 94 ? 4.887 1.990 5.515 1.00 92.06 94 LEU A O 1
ATOM 667 N N . THR A 1 95 ? 4.381 3.917 4.468 1.00 91.88 95 THR A N 1
ATOM 668 C CA . THR A 1 95 ? 2.982 3.547 4.207 1.00 91.88 95 THR A CA 1
ATOM 669 C C . THR A 1 95 ? 2.878 2.385 3.214 1.00 91.88 95 THR A C 1
ATOM 671 O O . THR A 1 95 ? 2.038 1.507 3.392 1.00 91.88 95 THR A O 1
ATOM 674 N N . ALA A 1 96 ? 3.806 2.281 2.253 1.00 95.19 96 ALA A N 1
ATOM 675 C CA . ALA A 1 96 ? 3.925 1.121 1.368 1.00 95.19 96 ALA A CA 1
ATOM 676 C C . ALA A 1 96 ? 4.187 -0.181 2.150 1.00 95.19 96 ALA A C 1
ATOM 678 O O . ALA A 1 96 ? 3.537 -1.2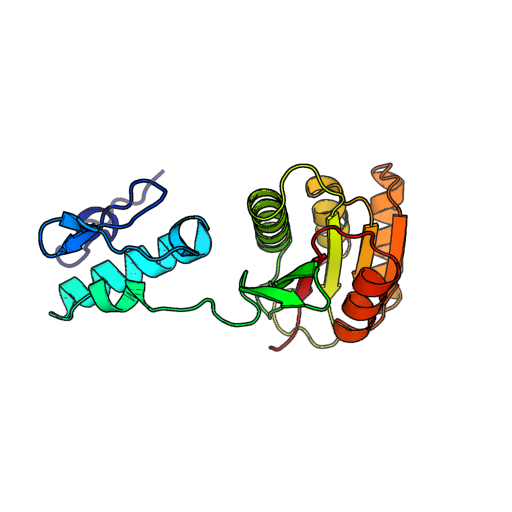02 1.906 1.00 95.19 96 ALA A O 1
ATOM 679 N N . CYS A 1 97 ? 5.100 -0.144 3.127 1.00 94.94 97 CYS A N 1
ATOM 680 C CA . CYS A 1 97 ? 5.371 -1.287 3.998 1.00 94.94 97 CYS A CA 1
ATOM 681 C C . CYS A 1 97 ? 4.168 -1.634 4.888 1.00 94.94 97 CYS A C 1
ATOM 683 O O . CYS A 1 97 ? 3.850 -2.813 5.049 1.00 94.94 97 CYS A O 1
ATOM 685 N N . GLU A 1 98 ? 3.469 -0.634 5.435 1.00 91.38 98 GLU A N 1
ATOM 686 C CA . GLU A 1 98 ? 2.241 -0.847 6.215 1.00 91.38 98 GLU A CA 1
ATOM 687 C C . GLU A 1 98 ? 1.131 -1.486 5.367 1.00 91.38 98 GLU A C 1
ATOM 689 O O . GLU A 1 98 ? 0.478 -2.432 5.814 1.00 91.38 98 GLU A O 1
ATOM 694 N N . ALA A 1 99 ? 0.962 -1.039 4.120 1.00 93.12 99 ALA A N 1
ATOM 695 C CA . ALA A 1 99 ? 0.008 -1.608 3.173 1.00 93.12 99 ALA A CA 1
ATOM 696 C C . ALA A 1 99 ? 0.314 -3.077 2.858 1.00 93.12 99 ALA A C 1
ATOM 698 O O . ALA A 1 99 ? -0.592 -3.915 2.841 1.00 93.12 99 ALA A O 1
ATOM 699 N N . ALA A 1 100 ? 1.590 -3.418 2.673 1.00 95.12 100 ALA A N 1
ATOM 700 C CA . ALA A 1 100 ? 2.003 -4.797 2.446 1.00 95.12 100 ALA A CA 1
ATOM 701 C C . ALA A 1 100 ? 1.853 -5.684 3.687 1.00 95.12 100 ALA A C 1
ATOM 703 O O . ALA A 1 100 ? 1.384 -6.820 3.579 1.00 95.12 100 ALA A O 1
ATOM 704 N N . ALA A 1 101 ? 2.183 -5.170 4.873 1.00 91.06 101 ALA A N 1
ATOM 705 C CA . ALA A 1 101 ? 1.933 -5.874 6.127 1.00 91.06 101 ALA A CA 1
ATOM 706 C C . ALA A 1 101 ? 0.434 -6.157 6.302 1.00 91.06 101 ALA A C 1
ATOM 708 O O . ALA A 1 101 ? 0.046 -7.278 6.633 1.00 91.06 101 ALA A O 1
ATOM 709 N N . TYR A 1 102 ? -0.418 -5.179 5.991 1.00 89.12 102 TYR A N 1
ATOM 710 C CA . TYR A 1 102 ? -1.862 -5.360 6.038 1.00 89.12 102 TYR A CA 1
ATOM 711 C C . TYR A 1 102 ? -2.358 -6.408 5.041 1.00 89.12 102 TYR A C 1
ATOM 713 O O . TYR A 1 102 ? -3.129 -7.294 5.410 1.00 89.12 102 TYR A O 1
ATOM 721 N N . ALA A 1 103 ? -1.870 -6.377 3.800 1.00 92.50 103 ALA A N 1
ATOM 722 C CA . ALA A 1 103 ? -2.196 -7.389 2.801 1.00 92.50 103 ALA A CA 1
ATOM 723 C C . ALA A 1 103 ? -1.844 -8.811 3.276 1.00 92.50 103 ALA A C 1
ATOM 725 O O . ALA A 1 103 ? -2.633 -9.736 3.076 1.00 92.50 103 ALA A O 1
ATOM 726 N N . ARG A 1 104 ? -0.707 -8.983 3.964 1.00 91.88 104 ARG A N 1
ATOM 727 C CA . ARG A 1 104 ? -0.294 -10.265 4.563 1.00 91.88 104 ARG A CA 1
ATOM 728 C C . ARG A 1 104 ? -1.160 -10.689 5.746 1.00 91.88 104 ARG A C 1
ATOM 730 O O . ARG A 1 104 ? -1.397 -11.880 5.907 1.00 91.88 104 ARG A O 1
ATOM 737 N N . VAL A 1 105 ? -1.670 -9.751 6.545 1.00 86.50 105 VAL A N 1
ATOM 738 C CA . VAL A 1 105 ? -2.660 -10.058 7.596 1.00 86.50 105 VAL A CA 1
ATOM 739 C C . VAL A 1 105 ? -3.965 -10.556 6.976 1.00 86.50 105 VAL A C 1
ATOM 741 O O . VAL A 1 105 ? -4.526 -11.548 7.433 1.00 86.50 105 VAL A O 1
ATOM 744 N N . LEU A 1 106 ? -4.433 -9.902 5.908 1.00 85.69 106 LEU A N 1
ATOM 745 C CA . LEU A 1 106 ? -5.659 -10.298 5.210 1.00 85.69 106 LEU A CA 1
ATOM 746 C C . LEU A 1 106 ? -5.515 -11.640 4.485 1.00 85.69 106 LEU A C 1
ATOM 748 O O . LEU A 1 106 ? -6.486 -12.388 4.369 1.00 85.69 106 LEU A O 1
ATOM 752 N N . ARG A 1 107 ? -4.320 -11.936 3.965 1.00 89.38 107 ARG A N 1
ATOM 753 C CA . ARG A 1 107 ? -4.009 -13.161 3.222 1.00 89.38 107 ARG A CA 1
ATOM 754 C C . ARG A 1 107 ? -2.652 -13.726 3.672 1.00 89.38 107 ARG A C 1
ATOM 756 O O . ARG A 1 107 ? -1.643 -13.491 3.006 1.00 89.38 107 ARG A O 1
ATOM 763 N N . PRO A 1 108 ? -2.614 -14.484 4.782 1.00 89.62 108 PRO A N 1
ATOM 764 C CA . PRO A 1 108 ? -1.369 -15.040 5.307 1.00 89.62 108 PRO A CA 1
ATOM 765 C C . PRO A 1 108 ? -0.771 -16.110 4.388 1.00 89.62 108 PRO A C 1
ATOM 767 O O . PRO A 1 108 ? -1.495 -16.942 3.843 1.00 89.62 108 PRO A O 1
ATOM 770 N N . GLY A 1 109 ? 0.559 -16.115 4.253 1.00 88.81 109 GLY A N 1
ATOM 771 C CA . GLY A 1 109 ? 1.316 -17.205 3.622 1.00 88.81 109 GLY A CA 1
ATOM 772 C C . GLY A 1 109 ? 1.157 -17.357 2.106 1.00 88.81 109 GLY A C 1
ATOM 773 O O . GLY A 1 109 ? 1.559 -18.385 1.568 1.00 88.81 109 GLY A O 1
ATOM 774 N N . VAL A 1 110 ? 0.575 -16.376 1.411 1.00 93.00 110 VAL A N 1
ATOM 775 C CA . VAL A 1 110 ? 0.447 -16.389 -0.056 1.00 93.00 110 VAL A CA 1
ATOM 776 C C . VAL A 1 110 ? 1.381 -15.367 -0.718 1.00 93.00 110 VAL A C 1
ATOM 778 O O . VAL A 1 110 ? 1.660 -14.336 -0.101 1.00 93.00 110 VAL A O 1
ATOM 781 N N . PRO A 1 111 ? 1.812 -15.613 -1.972 1.00 94.75 111 PRO A N 1
ATOM 782 C CA . PRO A 1 111 ? 2.650 -14.685 -2.729 1.00 94.75 111 PRO A CA 1
ATOM 783 C C . PRO A 1 111 ? 2.061 -13.274 -2.829 1.00 94.75 111 PRO A C 1
ATOM 785 O O . PRO A 1 111 ? 0.872 -13.129 -3.104 1.00 94.75 111 PRO A O 1
ATOM 788 N N . LEU A 1 112 ? 2.866 -12.230 -2.653 1.00 96.81 112 LEU A N 1
ATOM 789 C CA . LEU A 1 112 ? 2.424 -10.833 -2.681 1.00 96.81 112 LEU A CA 1
ATOM 790 C C . LEU A 1 112 ? 2.958 -10.107 -3.918 1.00 96.81 112 LEU A C 1
ATOM 792 O O . LEU A 1 112 ? 4.139 -10.189 -4.244 1.00 96.81 112 LEU A O 1
ATOM 796 N N . SER A 1 113 ? 2.088 -9.346 -4.585 1.00 98.19 113 SER A N 1
ATOM 797 C CA . SER A 1 113 ? 2.490 -8.410 -5.639 1.00 98.19 113 SER A CA 1
ATOM 798 C C . SER A 1 113 ? 2.467 -6.976 -5.112 1.00 98.19 113 SER A C 1
ATOM 800 O O . SER A 1 113 ? 1.448 -6.531 -4.584 1.00 98.19 113 SER A O 1
ATOM 802 N N . LEU A 1 114 ? 3.565 -6.241 -5.278 1.00 98.56 114 LEU A N 1
ATOM 803 C CA . LEU A 1 114 ? 3.691 -4.841 -4.878 1.00 98.56 114 LEU A CA 1
ATOM 804 C C . LEU A 1 114 ? 3.807 -3.948 -6.114 1.00 98.56 114 LEU A C 1
ATOM 806 O O . LEU A 1 114 ? 4.758 -4.060 -6.879 1.00 98.56 114 LEU A O 1
ATOM 810 N N . VAL A 1 115 ? 2.865 -3.027 -6.283 1.00 98.44 115 VAL A N 1
ATOM 811 C CA . VAL A 1 115 ? 2.934 -1.946 -7.271 1.00 98.44 115 VAL A CA 1
ATOM 812 C C . VAL A 1 115 ? 3.380 -0.688 -6.540 1.00 98.44 115 VAL A C 1
ATOM 814 O O . VAL A 1 115 ? 2.671 -0.227 -5.649 1.00 98.44 115 VAL A O 1
ATOM 817 N N . VAL A 1 116 ? 4.544 -0.138 -6.877 1.00 98.19 116 VAL A N 1
ATOM 818 C CA . VAL A 1 116 ? 5.179 0.929 -6.088 1.00 98.19 116 VAL A CA 1
ATOM 819 C C . VAL A 1 116 ? 5.906 1.933 -6.970 1.00 98.19 116 VAL A C 1
ATOM 821 O O . VAL A 1 116 ? 6.419 1.581 -8.028 1.00 98.19 116 VAL A O 1
ATOM 824 N N . GLY A 1 117 ? 5.941 3.192 -6.548 1.00 96.06 117 GLY A N 1
ATOM 825 C CA . GLY A 1 117 ? 6.657 4.254 -7.248 1.00 96.06 117 GLY A CA 1
ATOM 826 C C . GLY A 1 117 ? 5.869 5.552 -7.279 1.00 96.06 117 GLY A C 1
ATOM 827 O O . GLY A 1 117 ? 5.123 5.858 -6.350 1.00 96.06 117 GLY A O 1
ATOM 828 N N . GLU A 1 118 ? 6.013 6.312 -8.356 1.00 93.38 118 GLU A N 1
ATOM 829 C CA . GLU A 1 118 ? 5.386 7.622 -8.508 1.00 93.38 118 GLU A CA 1
ATOM 830 C C . GLU A 1 118 ? 4.786 7.787 -9.904 1.00 93.38 118 GLU A C 1
ATOM 832 O O . GLU A 1 118 ? 5.447 7.586 -10.921 1.00 93.38 118 GLU A O 1
ATOM 837 N N . GLU A 1 119 ? 3.526 8.209 -9.954 1.00 89.31 119 GLU A N 1
ATOM 838 C CA . GLU A 1 119 ? 2.864 8.631 -11.183 1.00 89.31 119 GLU A CA 1
ATOM 839 C C . GLU A 1 119 ? 3.094 10.136 -11.413 1.00 89.31 119 GLU A C 1
ATOM 841 O O . GLU A 1 119 ? 3.099 10.932 -10.474 1.00 89.31 119 GLU A O 1
ATOM 846 N N . HIS A 1 120 ? 3.310 10.535 -12.671 1.00 68.44 120 HIS A N 1
ATOM 847 C CA . HIS A 1 120 ? 3.769 11.881 -13.029 1.00 68.44 120 HIS A CA 1
ATOM 848 C C . HIS A 1 120 ? 2.914 12.997 -12.391 1.00 68.44 120 HIS A C 1
ATOM 850 O O . HIS A 1 120 ? 1.687 12.960 -12.482 1.00 68.44 120 HIS A O 1
ATOM 856 N N . ARG A 1 121 ? 3.591 14.034 -11.863 1.00 58.47 121 ARG A N 1
ATOM 857 C CA . ARG A 1 121 ? 3.059 15.251 -11.205 1.00 58.47 121 ARG A CA 1
ATOM 858 C C . ARG A 1 121 ? 2.866 15.208 -9.687 1.00 58.47 121 ARG A C 1
ATOM 860 O O . ARG A 1 121 ? 2.244 16.143 -9.198 1.00 58.47 121 ARG A O 1
ATOM 867 N N . ALA A 1 122 ? 3.383 14.247 -8.917 1.00 58.75 122 ALA A N 1
ATOM 868 C CA . ALA A 1 122 ? 3.359 14.368 -7.450 1.00 58.75 122 ALA A CA 1
ATOM 869 C C . ALA A 1 122 ? 3.960 15.727 -7.009 1.00 58.75 122 ALA A C 1
ATOM 871 O O . ALA A 1 122 ? 5.041 16.097 -7.451 1.00 58.75 122 ALA A O 1
ATOM 872 N N . VAL A 1 123 ? 3.217 16.526 -6.232 1.00 55.06 123 VAL A N 1
ATOM 873 C CA . VAL A 1 123 ? 3.613 17.922 -5.896 1.00 55.06 123 VAL A CA 1
ATOM 874 C C . VAL A 1 123 ? 4.177 18.048 -4.478 1.00 55.06 123 VAL A C 1
ATOM 876 O O . VAL A 1 123 ? 4.777 19.062 -4.143 1.00 55.06 123 VAL A O 1
ATOM 879 N N . CYS A 1 124 ? 4.029 17.005 -3.661 1.00 62.47 124 CYS A N 1
ATOM 880 C CA . CYS A 1 124 ? 4.766 16.838 -2.407 1.00 62.47 124 CYS A CA 1
ATOM 881 C C . CYS A 1 124 ? 6.105 16.137 -2.683 1.00 62.47 124 CYS A C 1
ATOM 883 O O . CYS A 1 124 ? 6.230 15.521 -3.741 1.00 62.47 124 CYS A O 1
ATOM 885 N N . ASP A 1 125 ? 7.048 16.170 -1.730 1.00 65.69 125 ASP A N 1
ATOM 886 C CA . ASP A 1 125 ? 8.339 15.460 -1.807 1.00 65.69 125 ASP A CA 1
ATOM 887 C C . ASP A 1 125 ? 8.168 14.086 -2.479 1.00 65.69 125 ASP A C 1
ATOM 889 O O . ASP A 1 125 ? 7.370 13.260 -2.017 1.00 65.69 125 ASP A O 1
ATOM 893 N N . GLY A 1 126 ? 8.818 13.900 -3.633 1.00 78.38 126 GLY A N 1
ATOM 894 C CA . GLY A 1 126 ? 8.605 12.747 -4.513 1.00 78.38 126 GLY A CA 1
ATOM 895 C C . GLY A 1 126 ? 8.923 11.408 -3.843 1.00 78.38 126 GLY A C 1
ATOM 896 O O . GLY A 1 126 ? 9.566 11.353 -2.794 1.00 78.38 126 GLY A O 1
ATOM 897 N N . PHE A 1 127 ? 8.479 10.302 -4.439 1.00 89.31 127 PHE A N 1
ATOM 898 C CA . PHE A 1 127 ? 8.862 8.962 -3.987 1.00 89.31 127 PHE A CA 1
ATOM 899 C C . PHE A 1 127 ? 10.205 8.600 -4.629 1.00 89.31 127 PHE A C 1
ATOM 901 O O . PHE A 1 127 ? 10.264 8.159 -5.776 1.00 89.31 127 PHE A O 1
ATOM 908 N N . SER A 1 128 ? 11.296 8.855 -3.900 1.00 93.12 128 SER A N 1
ATOM 909 C CA . SER A 1 128 ? 12.652 8.712 -4.434 1.00 93.12 128 SER A CA 1
ATOM 910 C C . SER A 1 128 ? 12.937 7.277 -4.918 1.00 93.12 128 SER A C 1
ATOM 912 O O . SER A 1 128 ? 12.431 6.327 -4.315 1.00 93.12 128 SER A O 1
ATOM 914 N N . PRO A 1 129 ? 13.764 7.080 -5.966 1.00 94.94 129 PRO A N 1
ATOM 915 C CA . PRO A 1 129 ? 14.118 5.740 -6.443 1.00 94.94 129 PRO A CA 1
ATOM 916 C C . PRO A 1 129 ? 14.685 4.834 -5.339 1.00 94.94 129 PRO A C 1
ATOM 918 O O . PRO A 1 129 ? 14.274 3.680 -5.226 1.00 94.94 129 PRO A O 1
ATOM 921 N N . GLY A 1 130 ? 15.528 5.390 -4.462 1.00 96.38 130 GLY A N 1
ATOM 922 C CA . GLY A 1 130 ? 16.093 4.667 -3.324 1.00 96.38 130 GLY A CA 1
ATOM 923 C C . GLY A 1 130 ? 15.049 4.275 -2.279 1.00 96.38 130 GLY A C 1
ATOM 924 O O . GLY A 1 130 ? 15.086 3.160 -1.762 1.00 96.38 130 GLY A O 1
ATOM 925 N N . ASP A 1 131 ? 14.065 5.134 -1.996 1.00 96.81 131 ASP A N 1
ATOM 926 C CA . ASP A 1 131 ? 12.954 4.769 -1.110 1.00 96.81 131 ASP A CA 1
ATOM 927 C C . ASP A 1 131 ? 12.050 3.701 -1.735 1.00 96.81 131 ASP A C 1
ATOM 929 O O . ASP A 1 131 ? 11.542 2.841 -1.013 1.00 96.81 131 ASP A O 1
ATOM 933 N N . VAL A 1 132 ? 11.849 3.737 -3.058 1.00 97.31 132 VAL A N 1
ATOM 934 C CA . VAL A 1 132 ? 11.106 2.708 -3.800 1.00 97.31 132 VAL A CA 1
ATOM 935 C C . VAL A 1 132 ? 11.830 1.365 -3.703 1.00 97.31 132 VAL A C 1
ATOM 937 O O . VAL A 1 132 ? 11.218 0.374 -3.305 1.00 97.31 132 VAL A O 1
ATOM 940 N N . ALA A 1 133 ? 13.133 1.331 -3.991 1.00 98.06 133 ALA A N 1
ATOM 941 C CA . ALA A 1 133 ? 13.953 0.127 -3.875 1.00 98.06 133 ALA A CA 1
ATOM 942 C C . ALA A 1 133 ? 13.979 -0.405 -2.434 1.00 98.06 133 ALA A C 1
ATOM 944 O O . ALA A 1 133 ? 13.764 -1.593 -2.199 1.00 98.06 133 ALA A O 1
ATOM 945 N N . ALA A 1 134 ? 14.144 0.478 -1.446 1.00 97.88 134 ALA A N 1
ATOM 946 C CA . ALA A 1 134 ? 14.105 0.109 -0.036 1.00 97.88 134 ALA A CA 1
ATOM 947 C C . ALA A 1 134 ? 12.724 -0.411 0.401 1.00 97.88 134 ALA A C 1
ATOM 949 O O . ALA A 1 134 ? 12.658 -1.320 1.231 1.00 97.88 134 ALA A O 1
ATOM 950 N N . ALA A 1 135 ? 11.623 0.128 -0.138 1.00 98.25 135 ALA A N 1
ATOM 951 C CA . ALA A 1 135 ? 10.278 -0.397 0.096 1.00 98.25 135 ALA A CA 1
ATOM 952 C C . ALA A 1 135 ? 10.145 -1.820 -0.455 1.00 98.25 135 ALA A C 1
ATOM 954 O O . ALA A 1 135 ? 9.723 -2.709 0.278 1.00 98.25 135 ALA A O 1
ATOM 955 N N . VAL A 1 136 ? 10.558 -2.056 -1.705 1.00 98.50 136 VAL A N 1
ATOM 956 C CA . VAL A 1 136 ? 10.550 -3.395 -2.317 1.00 98.50 136 VAL A CA 1
ATOM 957 C C . VAL A 1 136 ? 11.402 -4.368 -1.507 1.00 98.50 136 VAL A C 1
ATOM 959 O O . VAL A 1 136 ? 10.907 -5.428 -1.151 1.00 98.50 136 VAL A O 1
ATOM 962 N N . ALA A 1 137 ? 12.629 -3.999 -1.135 1.00 97.75 137 ALA A N 1
ATOM 963 C CA . ALA A 1 137 ? 13.514 -4.857 -0.349 1.00 97.75 137 ALA A CA 1
ATOM 964 C C . ALA A 1 137 ? 12.964 -5.158 1.059 1.00 97.75 137 ALA A C 1
ATOM 966 O O . ALA A 1 137 ? 13.113 -6.267 1.558 1.00 97.75 137 ALA A O 1
ATOM 967 N N . THR A 1 138 ? 12.310 -4.183 1.702 1.00 97.88 138 THR A N 1
ATOM 968 C CA . THR A 1 138 ? 11.699 -4.370 3.032 1.00 97.88 138 THR A CA 1
ATOM 969 C C . THR A 1 138 ? 10.444 -5.232 2.956 1.00 97.88 138 THR A C 1
ATOM 971 O O . THR A 1 138 ? 10.201 -6.066 3.827 1.00 97.88 138 THR A O 1
ATOM 974 N N . VAL A 1 139 ? 9.609 -4.998 1.942 1.00 97.81 139 VAL A N 1
ATOM 975 C CA . VAL A 1 139 ? 8.399 -5.786 1.728 1.00 97.81 139 VAL A CA 1
ATOM 976 C C . V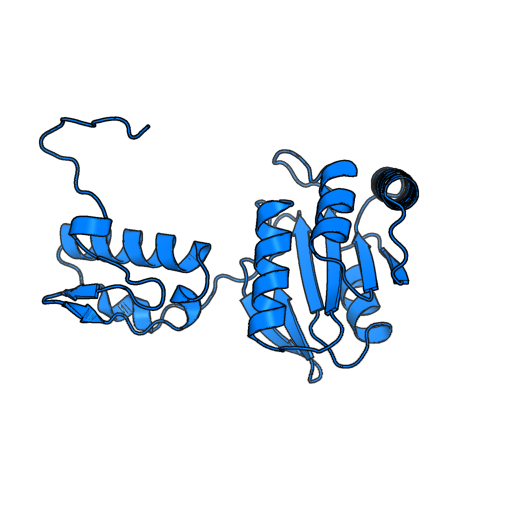AL A 1 139 ? 8.767 -7.198 1.305 1.00 97.81 139 VAL A C 1
ATOM 978 O O . VAL A 1 139 ? 8.107 -8.118 1.768 1.00 97.81 139 VAL A O 1
ATOM 981 N N . ASP A 1 140 ? 9.792 -7.373 0.479 1.00 97.44 140 ASP A N 1
ATOM 982 C CA . ASP A 1 140 ? 10.168 -8.629 -0.170 1.00 97.44 140 ASP A CA 1
ATOM 983 C C . ASP A 1 140 ? 8.968 -9.300 -0.872 1.00 97.44 140 ASP A C 1
ATOM 985 O O . ASP A 1 140 ? 8.426 -10.303 -0.394 1.00 97.44 140 ASP A O 1
ATOM 989 N N . PRO A 1 141 ? 8.422 -8.671 -1.933 1.00 97.62 141 PRO A N 1
ATOM 990 C CA . PRO A 1 141 ? 7.315 -9.236 -2.691 1.00 97.62 141 PRO A CA 1
ATOM 991 C C . PRO A 1 141 ? 7.816 -10.300 -3.676 1.00 97.62 141 PRO A C 1
ATOM 993 O O . PRO A 1 141 ? 8.926 -10.217 -4.190 1.00 97.62 141 PRO A O 1
ATOM 996 N N . ASP A 1 142 ? 6.960 -11.246 -4.045 1.00 96.94 142 ASP A N 1
ATOM 997 C CA . ASP A 1 142 ? 7.254 -12.204 -5.118 1.00 96.94 142 ASP A CA 1
ATOM 998 C C . ASP A 1 142 ? 7.302 -11.515 -6.491 1.00 96.94 142 ASP A C 1
ATOM 1000 O O . ASP A 1 142 ? 8.028 -11.936 -7.393 1.00 96.94 142 ASP A O 1
ATOM 1004 N N . LEU A 1 143 ? 6.514 -10.445 -6.640 1.00 97.81 143 LEU A N 1
ATOM 1005 C CA . LEU A 1 143 ? 6.452 -9.600 -7.828 1.00 97.81 143 LEU A CA 1
ATOM 1006 C C . LEU A 1 143 ? 6.448 -8.122 -7.426 1.00 97.81 143 LEU A C 1
ATOM 1008 O O . LEU A 1 143 ? 5.530 -7.674 -6.738 1.00 97.81 143 LEU A O 1
ATOM 1012 N N . ALA A 1 144 ? 7.408 -7.351 -7.925 1.00 98.31 144 ALA A N 1
ATOM 1013 C CA . ALA A 1 144 ? 7.402 -5.894 -7.859 1.00 98.31 144 ALA A CA 1
ATOM 1014 C C . ALA A 1 144 ? 7.066 -5.294 -9.234 1.00 98.31 144 ALA A C 1
ATOM 1016 O O . ALA A 1 144 ? 7.603 -5.712 -10.257 1.00 98.31 144 ALA A O 1
ATOM 1017 N N . VAL A 1 145 ? 6.188 -4.291 -9.264 1.00 98.56 145 VAL A N 1
ATOM 1018 C CA . VAL A 1 145 ? 5.905 -3.476 -10.450 1.00 98.56 145 VAL A CA 1
ATOM 1019 C C . VAL A 1 145 ? 6.282 -2.032 -10.147 1.00 98.56 145 VAL A C 1
ATOM 1021 O O . VAL A 1 145 ? 5.596 -1.366 -9.368 1.00 98.56 145 VAL A O 1
ATOM 1024 N N . ILE A 1 146 ? 7.364 -1.546 -10.756 1.00 98.12 146 ILE A N 1
ATOM 1025 C CA . ILE A 1 146 ? 7.852 -0.181 -10.532 1.00 98.12 146 ILE A CA 1
ATOM 1026 C C . ILE A 1 146 ? 7.112 0.780 -11.456 1.00 98.12 146 ILE A C 1
ATOM 1028 O O . ILE A 1 146 ? 7.189 0.675 -12.684 1.00 98.12 146 ILE A O 1
ATOM 1032 N N . VAL A 1 147 ? 6.388 1.721 -10.857 1.00 97.25 147 VAL A N 1
ATOM 1033 C CA . VAL A 1 147 ? 5.590 2.721 -11.564 1.00 97.25 147 VAL A CA 1
ATOM 1034 C C . VAL A 1 147 ? 6.335 4.046 -11.618 1.00 97.25 147 VAL A C 1
ATOM 1036 O O . VAL A 1 147 ? 6.722 4.588 -10.586 1.00 97.25 147 VAL A O 1
ATOM 1039 N N . GLY A 1 148 ? 6.493 4.594 -12.821 1.00 94.75 148 GLY A N 1
ATOM 1040 C CA . GLY A 1 148 ? 6.921 5.978 -12.994 1.00 94.75 148 GLY A CA 1
ATOM 1041 C C . GLY A 1 148 ? 7.699 6.265 -14.274 1.00 94.75 148 GLY A C 1
ATOM 1042 O O . GLY A 1 148 ? 7.738 5.443 -15.201 1.00 94.75 148 GLY A O 1
ATOM 1043 N N . PRO A 1 149 ? 8.309 7.462 -14.374 1.00 93.44 149 PRO A N 1
ATOM 1044 C CA . PRO A 1 149 ? 9.094 7.837 -15.542 1.00 93.44 149 PRO A CA 1
ATOM 1045 C C . PRO A 1 149 ? 10.321 6.919 -15.707 1.00 93.44 149 PRO A C 1
ATOM 1047 O O . PRO A 1 149 ? 10.820 6.386 -14.714 1.00 93.44 149 PRO A O 1
ATOM 1050 N N . PRO A 1 150 ? 10.854 6.758 -16.938 1.00 94.38 150 PRO A N 1
ATOM 1051 C CA . PRO A 1 150 ? 11.997 5.878 -17.201 1.00 94.38 150 PRO A CA 1
ATOM 1052 C C . PRO A 1 150 ? 13.202 6.111 -16.282 1.00 94.38 150 PRO A C 1
ATOM 1054 O O . PRO A 1 150 ? 13.819 5.151 -15.841 1.00 94.38 150 PRO A O 1
ATOM 1057 N N . ALA A 1 151 ? 13.505 7.371 -15.950 1.00 93.06 151 ALA A N 1
ATOM 1058 C CA . ALA A 1 151 ? 14.623 7.711 -15.071 1.00 93.06 151 ALA A CA 1
ATOM 1059 C C . ALA A 1 151 ? 14.445 7.175 -13.639 1.00 93.06 151 ALA A C 1
ATOM 1061 O O . ALA A 1 151 ? 15.396 6.658 -13.063 1.00 93.06 151 ALA A O 1
ATOM 1062 N N . LEU A 1 152 ? 13.228 7.257 -13.085 1.00 94.00 152 LEU A N 1
ATOM 1063 C CA . LEU A 1 152 ? 12.924 6.707 -11.761 1.00 94.00 152 LEU A CA 1
ATOM 1064 C C . LEU A 1 152 ? 13.035 5.185 -11.777 1.00 94.00 152 LEU A C 1
ATOM 1066 O O . LEU A 1 152 ? 13.656 4.612 -10.889 1.00 94.00 152 LEU A O 1
ATOM 1070 N N . ARG A 1 153 ? 12.458 4.542 -12.800 1.00 95.94 153 ARG A N 1
ATOM 1071 C CA . ARG A 1 153 ? 12.488 3.081 -12.947 1.00 95.94 153 ARG A CA 1
ATOM 1072 C C . ARG A 1 153 ? 13.911 2.546 -13.069 1.00 95.94 153 ARG A C 1
ATOM 1074 O O . ARG A 1 153 ? 14.257 1.624 -12.343 1.00 95.94 153 ARG A O 1
ATOM 1081 N N . GLY A 1 154 ? 14.729 3.163 -13.924 1.00 96.50 154 GLY A N 1
ATOM 1082 C CA . GLY A 1 154 ? 16.133 2.786 -14.092 1.00 96.50 154 GLY A CA 1
ATOM 1083 C C . GLY A 1 154 ? 16.924 2.905 -12.790 1.00 96.50 154 GLY A C 1
ATOM 1084 O O . GLY A 1 154 ? 17.552 1.941 -12.375 1.00 96.50 154 GLY A O 1
ATOM 1085 N N . ALA A 1 155 ? 16.811 4.038 -12.091 1.00 97.06 155 ALA A N 1
ATOM 1086 C CA . ALA A 1 155 ? 17.517 4.240 -10.825 1.00 97.06 155 ALA A CA 1
ATOM 1087 C C . ALA A 1 155 ? 17.058 3.267 -9.720 1.00 97.06 155 ALA A C 1
ATOM 1089 O O . ALA A 1 155 ? 17.887 2.717 -9.004 1.00 97.06 155 ALA A O 1
ATOM 1090 N N . ALA A 1 156 ? 15.751 3.005 -9.601 1.00 97.06 156 ALA A N 1
ATOM 1091 C CA . ALA A 1 156 ? 15.235 2.057 -8.612 1.00 97.06 156 ALA A CA 1
ATOM 1092 C C . ALA A 1 156 ? 15.675 0.612 -8.916 1.00 97.06 156 ALA A C 1
ATOM 1094 O O . ALA A 1 156 ? 15.915 -0.166 -7.995 1.00 97.06 156 ALA A O 1
ATOM 1095 N N . LEU A 1 157 ? 15.792 0.251 -10.199 1.00 96.62 157 LEU A N 1
ATOM 1096 C CA . LEU A 1 157 ? 16.335 -1.036 -10.628 1.00 96.62 157 LEU A CA 1
ATOM 1097 C C . LEU A 1 157 ? 17.818 -1.171 -10.261 1.00 96.62 157 LEU A C 1
ATOM 1099 O O . LEU A 1 157 ? 18.203 -2.192 -9.694 1.00 96.62 157 LEU A O 1
ATOM 1103 N N . ASP A 1 158 ? 18.631 -0.150 -10.534 1.00 97.75 158 ASP A N 1
ATOM 1104 C CA . ASP A 1 158 ? 20.052 -0.145 -10.165 1.00 97.75 158 ASP A CA 1
ATOM 1105 C C . ASP A 1 158 ? 20.234 -0.338 -8.648 1.00 97.75 158 ASP A C 1
ATOM 1107 O O . ASP A 1 158 ? 21.040 -1.168 -8.215 1.00 97.75 158 ASP A O 1
ATOM 1111 N N . ASP A 1 159 ? 19.421 0.349 -7.838 1.00 97.81 159 ASP A N 1
ATOM 1112 C CA . ASP A 1 159 ? 19.420 0.206 -6.379 1.00 97.81 159 ASP A CA 1
ATOM 1113 C C . ASP A 1 159 ? 19.006 -1.211 -5.937 1.00 97.81 159 ASP A C 1
ATOM 1115 O O . ASP A 1 159 ? 19.632 -1.798 -5.051 1.00 97.81 159 ASP A O 1
ATOM 1119 N N . LEU A 1 160 ? 17.989 -1.810 -6.567 1.00 97.38 160 LEU A N 1
ATOM 1120 C CA . LEU A 1 160 ? 17.562 -3.185 -6.270 1.00 97.38 160 LEU A CA 1
ATOM 1121 C C . LEU A 1 160 ? 18.636 -4.223 -6.608 1.00 97.38 160 LEU A C 1
ATOM 1123 O O . LEU A 1 160 ? 18.846 -5.162 -5.834 1.00 97.38 160 LEU A O 1
ATOM 1127 N N . ILE A 1 161 ? 19.335 -4.039 -7.730 1.00 96.38 161 ILE A N 1
ATOM 1128 C CA . ILE A 1 161 ? 20.470 -4.879 -8.127 1.00 96.38 161 ILE A CA 1
ATOM 1129 C C . ILE A 1 161 ? 21.597 -4.748 -7.102 1.00 96.38 161 ILE A C 1
ATOM 1131 O O . ILE A 1 161 ? 22.147 -5.761 -6.671 1.00 96.38 161 ILE A O 1
ATOM 1135 N N . ALA A 1 162 ? 21.917 -3.525 -6.670 1.00 97.00 162 ALA A N 1
ATOM 1136 C CA . ALA A 1 162 ? 22.947 -3.279 -5.663 1.00 97.00 162 ALA A CA 1
ATOM 1137 C C . ALA A 1 162 ? 22.616 -3.926 -4.305 1.00 97.00 162 ALA A C 1
ATOM 1139 O O . ALA A 1 162 ? 23.516 -4.399 -3.610 1.00 97.00 162 ALA A O 1
ATOM 1140 N N . ILE A 1 163 ? 21.330 -3.988 -3.944 1.00 95.38 163 ILE A N 1
ATOM 1141 C CA . ILE A 1 163 ? 20.834 -4.672 -2.738 1.00 95.38 163 ILE A CA 1
ATOM 1142 C C . ILE A 1 163 ? 20.834 -6.207 -2.906 1.00 95.38 163 ILE A C 1
ATOM 1144 O O . ILE A 1 163 ? 20.806 -6.937 -1.916 1.00 95.38 163 ILE A O 1
ATOM 1148 N N . GLY A 1 164 ? 20.899 -6.716 -4.140 1.00 96.25 164 GLY A N 1
ATOM 1149 C CA . GLY A 1 164 ? 20.848 -8.149 -4.434 1.00 96.25 164 GLY A CA 1
ATOM 1150 C C . GLY A 1 164 ? 19.439 -8.741 -4.349 1.00 96.25 164 GLY A C 1
ATOM 1151 O O . GLY A 1 164 ? 19.285 -9.932 -4.074 1.00 96.25 164 GLY A O 1
ATOM 1152 N N . TRP A 1 165 ? 18.402 -7.925 -4.560 1.00 97.06 165 TRP A N 1
ATOM 1153 C CA . TRP A 1 165 ? 17.024 -8.408 -4.595 1.00 97.06 165 TRP A CA 1
ATOM 1154 C C . TRP A 1 165 ? 16.767 -9.246 -5.861 1.00 97.06 165 TRP A C 1
ATOM 1156 O O . TRP A 1 165 ? 17.265 -8.922 -6.938 1.00 97.06 165 TRP A O 1
ATOM 1166 N N . SER A 1 166 ? 16.010 -10.343 -5.738 1.00 93.50 166 SER A N 1
ATOM 1167 C CA . SER A 1 166 ? 15.908 -11.386 -6.782 1.00 93.50 166 SER A CA 1
ATOM 1168 C C . SER A 1 166 ? 14.479 -11.812 -7.145 1.00 93.50 166 SER A C 1
ATOM 1170 O O . SER A 1 166 ? 14.295 -12.813 -7.840 1.00 93.50 166 SER A O 1
ATOM 1172 N N . GLY A 1 167 ? 13.463 -11.069 -6.699 1.00 92.75 167 GLY A N 1
ATOM 1173 C CA . GLY A 1 167 ? 12.070 -11.331 -7.070 1.00 92.75 167 GLY A CA 1
ATOM 1174 C C . GLY A 1 167 ? 11.756 -10.973 -8.528 1.00 92.75 167 GLY A C 1
ATOM 1175 O O . GLY A 1 167 ? 12.579 -10.413 -9.256 1.00 92.75 167 GLY A O 1
ATOM 1176 N N . ALA A 1 168 ? 10.539 -11.294 -8.976 1.00 96.69 168 ALA A N 1
ATOM 1177 C CA . ALA A 1 168 ? 10.103 -10.931 -10.321 1.00 96.69 168 ALA A CA 1
ATOM 1178 C C . ALA A 1 168 ? 9.863 -9.418 -10.414 1.00 96.69 168 ALA A C 1
ATOM 1180 O O . ALA A 1 168 ? 9.223 -8.831 -9.543 1.00 96.69 168 ALA A O 1
ATOM 1181 N N . LEU A 1 169 ? 10.330 -8.790 -11.492 1.00 97.44 169 LEU A N 1
ATOM 1182 C CA . LEU A 1 169 ? 10.222 -7.347 -11.688 1.00 97.44 169 LEU A CA 1
ATOM 1183 C C . LEU A 1 169 ? 9.505 -7.016 -12.994 1.00 97.44 169 LEU A C 1
ATOM 1185 O O . LEU A 1 169 ? 9.828 -7.565 -14.046 1.00 97.44 169 LEU A O 1
ATOM 1189 N N . LEU A 1 170 ? 8.569 -6.075 -12.924 1.00 97.88 170 LEU A N 1
ATOM 1190 C CA . LEU A 1 170 ? 7.939 -5.437 -14.073 1.00 97.88 170 LEU A CA 1
ATOM 1191 C C . LEU A 1 170 ? 7.999 -3.916 -13.931 1.00 97.88 170 LEU A C 1
ATOM 1193 O O . LEU A 1 170 ? 8.231 -3.364 -12.856 1.00 97.88 170 LEU A O 1
ATOM 1197 N N . GLU A 1 171 ? 7.721 -3.234 -15.031 1.00 97.56 171 GLU A N 1
ATOM 1198 C CA . GLU A 1 171 ? 7.751 -1.783 -15.120 1.00 97.56 171 GLU A CA 1
ATOM 1199 C C . GLU A 1 171 ? 6.455 -1.258 -15.735 1.00 97.56 171 GLU A C 1
ATOM 1201 O O . GLU A 1 171 ? 5.908 -1.847 -16.670 1.00 97.56 171 GLU A O 1
ATOM 1206 N N . ALA A 1 172 ? 5.970 -0.125 -15.234 1.00 97.19 172 ALA A N 1
ATOM 1207 C CA . ALA A 1 172 ? 4.796 0.547 -15.771 1.00 97.19 172 ALA A CA 1
ATOM 1208 C C . ALA A 1 172 ? 4.941 2.074 -15.705 1.00 97.19 172 ALA A C 1
ATOM 1210 O O . ALA A 1 172 ? 5.643 2.626 -14.862 1.00 97.19 172 ALA A O 1
ATOM 1211 N N . GLY A 1 173 ? 4.270 2.785 -16.614 1.00 94.12 173 GLY A N 1
ATOM 1212 C CA . GLY A 1 173 ? 4.286 4.254 -16.632 1.00 94.12 173 GLY A CA 1
ATOM 1213 C C . GLY A 1 173 ? 3.238 4.908 -15.727 1.00 94.12 173 GLY A C 1
ATOM 1214 O O . GLY A 1 173 ? 3.382 6.074 -15.374 1.00 94.12 173 GLY A O 1
ATOM 1215 N N . THR A 1 174 ? 2.181 4.174 -15.373 1.00 94.75 174 THR A N 1
ATOM 1216 C CA . THR A 1 174 ? 1.020 4.673 -14.622 1.00 94.75 174 THR A CA 1
ATOM 1217 C C . THR A 1 174 ? 0.586 3.659 -13.574 1.00 94.75 174 THR A C 1
ATOM 1219 O O . THR A 1 174 ? 0.862 2.462 -13.702 1.00 94.75 174 THR A O 1
ATOM 1222 N N . LEU A 1 175 ? -0.131 4.125 -12.551 1.00 94.69 175 LEU A N 1
ATOM 1223 C CA . LEU A 1 175 ? -0.694 3.257 -11.518 1.00 94.69 175 LEU A CA 1
ATOM 1224 C C . LEU A 1 175 ? -1.664 2.241 -12.126 1.00 94.69 175 LEU A C 1
ATOM 1226 O O . LEU A 1 175 ? -1.639 1.070 -11.761 1.00 94.69 175 LEU A O 1
ATOM 1230 N N . GLU A 1 176 ? -2.487 2.662 -13.086 1.00 95.12 176 GLU A N 1
ATOM 1231 C CA . GLU A 1 176 ? -3.448 1.755 -13.718 1.00 95.12 176 GLU A CA 1
ATOM 1232 C C . GLU A 1 176 ? -2.747 0.654 -14.526 1.00 95.12 176 GLU A C 1
ATOM 1234 O O . GLU A 1 176 ? -3.094 -0.519 -14.398 1.00 95.12 176 GLU A O 1
ATOM 1239 N N . ALA A 1 177 ? -1.699 0.998 -15.284 1.00 96.69 177 ALA A N 1
ATOM 1240 C CA . ALA A 1 177 ? -0.894 0.001 -15.986 1.00 96.69 177 ALA A CA 1
ATOM 1241 C C . ALA A 1 177 ? -0.160 -0.929 -15.005 1.00 96.69 177 ALA A C 1
ATOM 1243 O O . ALA A 1 177 ? -0.107 -2.137 -15.231 1.00 96.69 177 ALA A O 1
ATOM 1244 N N . GLY A 1 178 ? 0.355 -0.390 -13.894 1.00 97.19 178 GLY A N 1
ATOM 1245 C CA . GLY A 1 178 ? 1.025 -1.177 -12.861 1.00 97.19 178 GLY A CA 1
ATOM 1246 C C . GLY A 1 178 ? 0.086 -2.164 -12.165 1.00 97.19 178 GLY A C 1
ATOM 1247 O O . GLY A 1 178 ? 0.416 -3.338 -12.002 1.00 97.19 178 GLY A O 1
ATOM 1248 N N . ARG A 1 179 ? -1.128 -1.716 -11.830 1.00 96.38 179 ARG A N 1
ATOM 1249 C CA . ARG A 1 179 ? -2.204 -2.557 -11.290 1.00 96.38 179 ARG A CA 1
ATOM 1250 C C . ARG A 1 179 ? -2.585 -3.665 -12.266 1.00 96.38 179 ARG A C 1
ATOM 1252 O O . ARG A 1 179 ? -2.643 -4.820 -11.857 1.00 96.38 179 ARG A O 1
ATOM 1259 N N . ALA A 1 180 ? -2.815 -3.336 -13.537 1.00 96.38 180 ALA A N 1
ATOM 1260 C CA . ALA A 1 180 ? -3.151 -4.327 -14.557 1.00 96.38 180 ALA A CA 1
ATOM 1261 C C . ALA A 1 180 ? -2.036 -5.375 -14.721 1.00 96.38 180 ALA A C 1
ATOM 1263 O O . ALA A 1 180 ? -2.319 -6.572 -14.748 1.00 96.38 180 ALA A O 1
ATOM 1264 N N . ALA A 1 181 ? -0.772 -4.940 -14.745 1.00 96.38 181 ALA A N 1
ATOM 1265 C CA . ALA A 1 181 ? 0.383 -5.831 -14.817 1.00 96.38 181 ALA A CA 1
ATOM 1266 C C . ALA A 1 181 ? 0.471 -6.767 -13.600 1.00 96.38 181 ALA A C 1
ATOM 1268 O O . ALA A 1 181 ? 0.637 -7.971 -13.772 1.00 96.38 181 ALA A O 1
ATOM 1269 N N . ALA A 1 182 ? 0.288 -6.253 -12.380 1.00 96.12 182 ALA A N 1
ATOM 1270 C CA . ALA A 1 182 ? 0.287 -7.073 -11.166 1.00 96.12 182 ALA A CA 1
ATOM 1271 C C . ALA A 1 182 ? -0.895 -8.054 -11.111 1.00 96.12 182 ALA A C 1
ATOM 1273 O O . ALA A 1 182 ? -0.748 -9.184 -10.639 1.00 96.12 182 ALA A O 1
ATOM 1274 N N . LEU A 1 183 ? -2.067 -7.643 -11.603 1.00 93.94 183 LEU A N 1
ATOM 1275 C CA . LEU A 1 183 ? -3.244 -8.507 -11.673 1.00 93.94 183 LEU A CA 1
ATOM 1276 C C . LEU A 1 183 ? -3.074 -9.644 -12.685 1.00 93.94 183 LEU A C 1
ATOM 1278 O O . LEU A 1 183 ? -3.540 -10.751 -12.422 1.00 93.94 183 LEU A O 1
ATOM 1282 N N . TRP A 1 184 ? -2.396 -9.371 -13.801 1.00 92.00 184 TRP A N 1
ATOM 1283 C CA . TRP A 1 184 ? -2.157 -10.334 -14.872 1.00 92.00 184 TRP A CA 1
ATOM 1284 C C . TRP A 1 184 ? -0.978 -11.277 -14.593 1.00 92.00 184 TRP A C 1
ATOM 1286 O O . TRP A 1 184 ? -1.116 -12.485 -14.757 1.00 92.00 184 TRP A O 1
ATOM 1296 N N . ALA A 1 185 ? 0.171 -10.738 -14.172 1.00 90.62 185 ALA A N 1
ATOM 1297 C CA . ALA A 1 185 ? 1.396 -11.510 -13.946 1.00 90.62 185 ALA A CA 1
ATOM 1298 C C . ALA A 1 185 ? 1.490 -12.098 -12.533 1.00 90.62 185 ALA A C 1
ATOM 1300 O O . ALA A 1 185 ? 2.157 -13.109 -12.321 1.00 90.62 185 ALA A O 1
ATOM 1301 N N . GLY A 1 186 ? 0.854 -11.458 -11.550 1.00 75.81 186 GLY A N 1
ATOM 1302 C CA . GLY A 1 186 ? 0.832 -11.958 -10.182 1.00 75.81 186 GLY A CA 1
ATOM 1303 C C . GLY A 1 186 ? -0.035 -13.210 -10.062 1.00 75.81 186 GLY A C 1
ATOM 1304 O O . GLY A 1 186 ? -1.067 -13.332 -10.720 1.00 75.81 186 GLY A O 1
ATOM 1305 N N . GLY A 1 187 ? 0.363 -14.132 -9.183 1.00 81.44 187 GLY A N 1
ATOM 1306 C CA . GLY A 1 187 ? -0.448 -15.301 -8.838 1.00 81.44 187 GLY A CA 1
ATOM 1307 C C . GLY A 1 187 ? -1.742 -14.938 -8.090 1.00 81.44 187 GLY A C 1
ATOM 1308 O O . GLY A 1 187 ? -2.131 -13.781 -7.982 1.00 81.44 187 GLY A O 1
ATOM 1309 N N . ALA A 1 188 ? -2.409 -15.922 -7.484 1.00 86.00 188 ALA A N 1
ATOM 1310 C CA . ALA A 1 188 ? -3.695 -15.723 -6.792 1.00 86.00 188 ALA A CA 1
ATOM 1311 C C . ALA A 1 188 ? -3.624 -14.926 -5.463 1.00 86.00 188 ALA A C 1
ATOM 1313 O O . ALA A 1 188 ? -4.612 -14.843 -4.724 1.00 86.00 188 ALA A O 1
ATOM 1314 N N . GLY A 1 189 ? -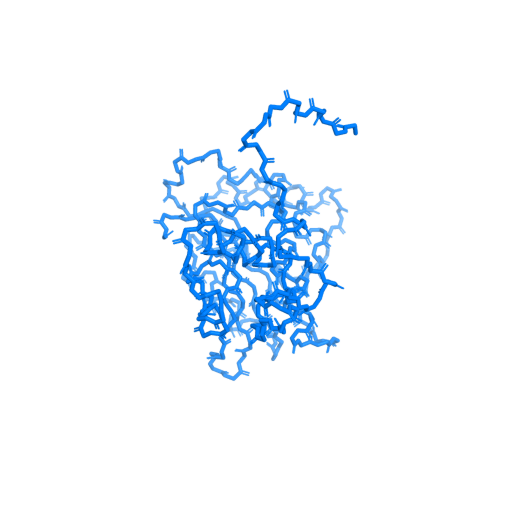2.456 -14.384 -5.117 1.00 91.94 189 GLY A N 1
ATOM 1315 C CA . GLY A 1 189 ? -2.233 -13.652 -3.877 1.00 91.94 189 GLY A CA 1
ATOM 1316 C C . GLY A 1 189 ? -2.579 -12.160 -3.958 1.00 91.94 189 GLY A C 1
ATOM 1317 O O . GLY A 1 189 ? -3.035 -11.674 -5.004 1.00 91.94 189 GLY A O 1
ATOM 1318 N N . PRO A 1 190 ? -2.445 -11.430 -2.837 1.00 96.00 190 PRO A N 1
ATOM 1319 C CA . PRO A 1 190 ? -2.864 -10.042 -2.749 1.00 96.00 190 PRO A CA 1
ATOM 1320 C C . PRO A 1 190 ? -2.009 -9.113 -3.620 1.00 96.00 190 PRO A C 1
ATOM 1322 O O . PRO A 1 190 ? -0.834 -9.376 -3.880 1.00 96.00 190 PRO A O 1
ATOM 1325 N N . VAL A 1 191 ? -2.614 -8.002 -4.037 1.00 97.69 191 VAL A N 1
ATOM 1326 C CA . VAL A 1 191 ? -1.940 -6.891 -4.716 1.00 97.69 191 VAL A CA 1
ATOM 1327 C C . VAL A 1 191 ? -1.948 -5.677 -3.800 1.00 97.69 191 VAL A C 1
ATOM 1329 O O . VAL A 1 191 ? -2.992 -5.302 -3.269 1.00 97.69 191 VAL A O 1
ATOM 1332 N N . VAL A 1 192 ? -0.796 -5.042 -3.642 1.00 97.69 192 VAL A N 1
ATOM 1333 C CA . VAL A 1 192 ? -0.651 -3.770 -2.934 1.00 97.69 192 VAL A CA 1
ATOM 1334 C C . VAL A 1 192 ? -0.411 -2.675 -3.960 1.00 97.69 192 VAL A C 1
ATOM 1336 O O . VAL A 1 192 ? 0.483 -2.802 -4.793 1.00 97.69 192 VAL A O 1
ATOM 1339 N N . LEU A 1 193 ? -1.195 -1.603 -3.898 1.00 97.38 193 LEU A N 1
ATOM 1340 C CA . LEU A 1 193 ? -1.009 -0.404 -4.707 1.00 97.38 193 LEU A CA 1
ATOM 1341 C C . LEU A 1 193 ? -0.441 0.696 -3.811 1.00 97.38 193 LEU A C 1
ATOM 1343 O O . LEU A 1 193 ? -1.168 1.277 -3.017 1.00 97.38 193 LEU A O 1
ATOM 1347 N N . ALA A 1 194 ? 0.851 0.972 -3.933 1.00 96.50 194 ALA A N 1
ATOM 1348 C CA . ALA A 1 194 ? 1.582 1.967 -3.156 1.00 96.50 194 ALA A CA 1
ATOM 1349 C C . ALA A 1 194 ? 2.300 2.944 -4.099 1.00 96.50 194 ALA A C 1
ATOM 1351 O O . ALA A 1 194 ? 3.525 3.079 -4.092 1.00 96.50 194 ALA A O 1
ATOM 1352 N N . VAL A 1 195 ? 1.521 3.617 -4.947 1.00 94.94 195 VAL A N 1
ATOM 1353 C CA . VAL A 1 195 ? 2.032 4.589 -5.920 1.00 94.94 195 VAL A CA 1
ATOM 1354 C C . VAL A 1 195 ? 1.661 5.995 -5.483 1.00 94.94 195 VAL A C 1
ATOM 1356 O O . VAL A 1 195 ? 0.484 6.294 -5.285 1.00 94.94 195 VAL A O 1
ATOM 1359 N N . LYS A 1 196 ? 2.653 6.880 -5.401 1.00 92.75 196 LYS A N 1
ATOM 1360 C CA . LYS A 1 196 ? 2.420 8.294 -5.124 1.00 92.75 196 LYS A CA 1
ATOM 1361 C C . LYS A 1 196 ? 1.694 8.945 -6.307 1.00 92.75 196 LYS A C 1
ATOM 1363 O O . LYS A 1 196 ? 2.168 8.880 -7.441 1.00 92.75 196 LYS A O 1
ATOM 1368 N N . THR A 1 197 ? 0.527 9.537 -6.056 1.00 89.06 197 THR A N 1
ATOM 1369 C CA . THR A 1 197 ? -0.370 10.110 -7.086 1.00 89.06 197 THR A CA 1
ATOM 1370 C C . THR A 1 197 ? -1.246 11.236 -6.503 1.00 89.06 197 THR A C 1
ATOM 1372 O O . THR A 1 197 ? -1.224 11.477 -5.302 1.00 89.06 197 THR A O 1
ATOM 1375 N N . TRP A 1 198 ? -2.016 11.953 -7.327 1.00 77.44 198 TRP A N 1
ATOM 1376 C CA . TRP A 1 198 ? -2.835 13.128 -6.943 1.00 77.44 198 TRP A CA 1
ATOM 1377 C C . TRP A 1 198 ? -4.263 12.821 -6.466 1.00 77.44 198 TRP A C 1
ATOM 1379 O O . TRP A 1 198 ? -5.124 13.699 -6.477 1.00 77.44 198 TRP A O 1
ATOM 1389 N N . ARG A 1 199 ? -4.526 11.571 -6.096 1.00 66.56 199 ARG A N 1
ATOM 1390 C CA . ARG A 1 199 ? -5.868 11.082 -5.763 1.00 66.56 199 ARG A CA 1
ATOM 1391 C C . ARG A 1 199 ? -6.304 11.475 -4.355 1.00 66.56 199 ARG A C 1
ATOM 1393 O O . ARG A 1 199 ? -5.428 11.537 -3.459 1.00 66.56 199 ARG A O 1
#

Sequence (199 aa):
SGVAADHTQFYRAESLAPCDGVSCAGPAGRPIDNPLTVLPAYRNAIQLAAAAALLVGGDPLRLATMGPVPGRLAARLEAGRTVVDDANSGTTRLTACEAAAYARVLRPGVPLSLVVGEEHRAVCDGFSPGDVAAAVATVDPDLAVIVGPPALRGAALDDLIAIGWSGALLEAGTLEAGRAAALWAGGAGPVVLAVKTWR

pLDDT: mean 87.29, std 12.19, range [34.03, 98.56]

Radius of gyration: 19.02 Å; chains: 1; bounding box: 44×41×48 Å

Secondary structure (DSSP, 8-state):
-------TT---HHHHS-B-SS-EE-GGG-EE--GGGGSHHHHHHHHHHHHHHHHTT--GGGGGGPPPPTTSSEEEEETTEEEEE--STT--HHHHHHHHHHHHHHSTTS--EEEEEE-TT--SS---HHHHHHHHHHH--SEEEEES-HHHHHHHHHHHHHHT--SEEEEESSHHHHHHHHHHHS-SS-EEEEEE---

Foldseek 3Di:
DDDPPPDPPDDDLCVQWNDPQQWTAAPPRHTLQARCSVQVVVVVVLSVQRSVCVVVVHGSNVCSPDADDALQQHWDQDPLEIEGHVAELPFFLVSQLSSLVVLCVVPPPDAEEEEEAEAPPSPPDGHALLRRLVSCVSSVGLEYEYEADPVSVVSNVVNNVVVVRDHHYHYYHDLVRSVVCCVVVPDRGHYYRRYNDHD